Protein AF-A0A2H6GJN6-F1 (afdb_monomer)

Radius of gyration: 29.53 Å; Cα contacts (8 Å, |Δi|>4): 509; chains: 1; bounding box: 64×106×64 Å

Sequence (342 aa):
MRSRMSGYVARMTVVLALAVFFLSPPAVCSAFRNLKDGEIPPDFTLKDLSGVEHSLSAEKGKVVVLCFVKGVQDRSIRALNGLTNIYASLKDKGLSVFAISENDESIEDLQSLKEKLALKFPVLLDKDREIYGKYGLFIFPSTAIIDQEGRFVFEYSSYGSDFEQALMDKSKVLLGVISEEELARSEMKHEIQELTPEAKEAQREMQTARILISRGMGSKALPKLLKALKLDSSLVDARLMAGRLYIEAENFGEAKAQFEKALESDPGSHDARIGLGTVLLAAGDLDAAEAQLQKAAALNPDPALALYRLGQVYEKKGEIRKAMTTYRDAIHRQLKMEGKTK

Secondary structure (DSSP, 8-state):
-----------------------PPP----SBTT--TT--PPP-EEEETTS-EEESGGGTTSEEEEEEE-TT-HHHHHHHHHHHHHHHHHGGGTEEEEEEEETTS-HHHHHHHHHHTT--S-EEEETT-HHHHHHTB-SSSEEEEE-TTS-EEEEEES--TTHHHHHHHHHHHHTTSS-HHHHHHHHHHHHS----HHHHHHHHHHHHHHHHHHTT-HHHHHHHHHHHHHH-TT-HHHHHHHHHHHHHTT-HHHHHHHHHHHHHH-TT-HHHHHHHHHHHHHHT-HHHHHHHHHHHHHH-SS-HHHHHHHHHHHHHTT-HHHHHHHHHHHHHHHHHHTT---

Nearest PDB structures (foldseek):
  3kcm-assembly1_A  TM=8.752E-01  e=5.072E-09  Geobacter metallireducens GS-15
  2hyz-assembly1_A-2  TM=9.005E-01  e=1.436E-07  unclassified
  2l5o-assembly1_A  TM=8.383E-01  e=1.473E-08  Neisseria meningitidis serogroup B
  8fwd-assembly1_7  TM=8.403E-01  e=7.459E-07  synthetic construct
  3vty-assembly4_D  TM=7.464E-01  e=2.760E-06  Candidatus Magnetobacterium bavaricum

Foldseek 3Di:
DDDDDDDDDDDDDDDDPDDPDDPPPPPPPFQQPQADAFAQADKDWFAFLVRDTDILVVLAQAKEKEWEAELVDPLRLVLQLLVQVLCVVCVVLRYAYEYEYEQPDDSVSVVVSCVVSVRPHTYTYPHVCPSVVSRVGDAPGKMWIAANRRGTHDIDGTDDPCSSVVVSLVNCCSSVVDDPVRSVVVVCCVVPVVLPPLQVQLVVLQVVLVVCVVVVNLVVSLVSLVSSCVSPVLPLVSLLSNLVSCVVVVVLVSSLVSLVSSCVNPVLDLSSLLSNLLSCLVVVVLVSSLVSLVSSLVSDPQSLSSLLSNLSSCVSVVVNVSSVVSNVVSVVSVCVVVVNDD

Mean predicted aligned error: 16.98 Å

Structure (mmCIF, N/CA/C/O backbone):
data_AF-A0A2H6GJN6-F1
#
_entry.id   AF-A0A2H6GJN6-F1
#
loop_
_atom_site.group_PDB
_atom_site.id
_atom_site.type_symbol
_atom_site.label_atom_id
_atom_site.label_alt_id
_atom_site.label_comp_id
_atom_site.label_asym_id
_atom_site.label_entity_id
_atom_site.label_seq_id
_atom_site.pdbx_PDB_ins_code
_atom_site.Cartn_x
_atom_site.Cartn_y
_atom_site.Cartn_z
_atom_site.occupancy
_atom_site.B_iso_or_equiv
_atom_site.auth_seq_id
_atom_site.auth_comp_id
_atom_site.auth_asym_id
_atom_site.auth_atom_id
_atom_site.pdbx_PDB_model_num
ATOM 1 N N . MET A 1 1 ? -22.761 -78.067 10.851 1.00 37.56 1 MET A N 1
ATOM 2 C CA . MET A 1 1 ? -21.306 -77.996 10.564 1.00 37.56 1 MET A CA 1
ATOM 3 C C . MET A 1 1 ? -21.074 -76.747 9.731 1.00 37.56 1 MET A C 1
ATOM 5 O O . MET A 1 1 ? -21.779 -76.583 8.754 1.00 37.56 1 MET A O 1
ATOM 9 N N . ARG A 1 2 ? -20.381 -75.740 10.288 1.00 34.97 2 ARG A N 1
ATOM 10 C CA . ARG A 1 2 ? -19.011 -75.320 9.891 1.00 34.97 2 ARG A CA 1
ATOM 11 C C . ARG A 1 2 ? -18.965 -74.886 8.408 1.00 34.97 2 ARG A C 1
ATOM 13 O O . ARG A 1 2 ? -19.288 -75.692 7.561 1.00 34.97 2 ARG A O 1
ATOM 20 N N . SER A 1 3 ? -18.501 -73.702 8.005 1.00 38.31 3 SER A N 1
ATOM 21 C CA . SER A 1 3 ? -17.453 -72.869 8.598 1.00 38.31 3 SER A CA 1
ATOM 22 C C . SER A 1 3 ? -17.245 -71.585 7.762 1.00 38.31 3 SER A C 1
ATOM 24 O O . SER A 1 3 ? -17.160 -71.681 6.547 1.00 38.31 3 SER A O 1
ATOM 26 N N . ARG A 1 4 ? -17.048 -70.460 8.470 1.00 39.97 4 ARG A N 1
ATOM 27 C CA . ARG A 1 4 ? -16.065 -69.362 8.269 1.00 39.97 4 ARG A CA 1
ATOM 28 C C . ARG A 1 4 ? -16.020 -68.560 6.959 1.00 39.97 4 ARG A C 1
ATOM 30 O O . ARG A 1 4 ? -15.562 -69.053 5.942 1.00 39.97 4 ARG A O 1
ATOM 37 N N . MET A 1 5 ? -16.231 -67.247 7.106 1.00 38.94 5 MET A N 1
ATOM 38 C CA . MET A 1 5 ? -15.186 -66.195 7.193 1.00 38.94 5 MET A CA 1
ATOM 39 C C . MET A 1 5 ? -15.888 -64.901 7.674 1.00 38.94 5 MET A C 1
ATOM 41 O O . MET A 1 5 ? -16.741 -64.382 6.972 1.00 38.94 5 MET A O 1
ATOM 45 N N . SER A 1 6 ? -15.819 -64.493 8.953 1.00 35.72 6 SER A N 1
ATOM 46 C CA . SER A 1 6 ? -14.788 -63.610 9.553 1.00 35.72 6 SER A CA 1
ATOM 47 C C . SER A 1 6 ? -14.361 -62.505 8.577 1.00 35.72 6 SER A C 1
ATOM 49 O O . SER A 1 6 ? -13.725 -62.813 7.582 1.00 35.72 6 SER A O 1
ATOM 51 N N . GLY A 1 7 ? -14.688 -61.225 8.739 1.00 32.44 7 GLY A N 1
ATOM 52 C CA . GLY A 1 7 ? -14.674 -60.426 9.961 1.00 32.44 7 GLY A CA 1
ATOM 53 C C . GLY A 1 7 ? -13.631 -59.323 9.766 1.00 32.44 7 GLY A C 1
ATOM 54 O O . GLY A 1 7 ? -12.479 -59.517 10.131 1.00 32.44 7 GLY A O 1
ATOM 55 N N . TYR A 1 8 ? -14.021 -58.197 9.162 1.00 35.81 8 TYR A N 1
ATOM 56 C CA . TYR A 1 8 ? -13.231 -56.962 9.176 1.00 35.81 8 TYR A CA 1
ATOM 57 C C . TYR A 1 8 ? -13.994 -55.923 9.991 1.00 35.81 8 TYR A C 1
ATOM 59 O O . TYR A 1 8 ? -14.884 -55.221 9.519 1.00 35.81 8 TYR A O 1
ATOM 67 N N . VAL A 1 9 ? -13.665 -55.939 11.277 1.00 35.44 9 VAL A N 1
ATOM 68 C CA . VAL A 1 9 ? -14.021 -54.945 12.278 1.00 35.44 9 VAL A CA 1
ATOM 69 C C . VAL A 1 9 ? -13.187 -53.688 12.038 1.00 35.44 9 VAL A C 1
ATOM 71 O O . VAL A 1 9 ? -11.997 -53.766 11.745 1.00 35.44 9 VAL A O 1
ATOM 74 N N . ALA A 1 10 ? -13.867 -52.554 12.184 1.00 34.94 10 ALA A N 1
ATOM 75 C CA . ALA A 1 10 ? -13.388 -51.232 12.566 1.00 34.94 10 ALA A CA 1
ATOM 76 C C . ALA A 1 10 ? -11.882 -51.065 12.844 1.00 34.94 10 ALA A C 1
ATOM 78 O O . ALA A 1 10 ? -11.340 -51.684 13.758 1.00 34.94 10 ALA A O 1
ATOM 79 N N . ARG A 1 11 ? -11.267 -50.097 12.149 1.00 35.56 11 ARG A N 1
ATOM 80 C CA . ARG A 1 11 ? -10.251 -49.165 12.676 1.00 35.56 11 ARG A CA 1
ATOM 81 C C . ARG A 1 11 ? -9.850 -48.180 11.576 1.00 35.56 11 ARG A C 1
ATOM 83 O O . ARG A 1 11 ? -8.971 -48.464 10.775 1.00 35.56 11 ARG A O 1
ATOM 90 N N . MET A 1 12 ? -10.486 -47.012 11.549 1.00 31.48 12 MET A N 1
ATOM 91 C CA . MET A 1 12 ? -9.896 -45.832 10.908 1.00 31.48 12 MET A CA 1
ATOM 92 C C . MET A 1 12 ? -10.232 -44.600 11.745 1.00 31.48 12 MET A C 1
ATOM 94 O O . MET A 1 12 ? -10.964 -43.702 11.351 1.00 31.48 12 MET A O 1
ATOM 98 N N . THR A 1 13 ? -9.718 -44.631 12.969 1.00 35.34 13 THR A N 1
ATOM 99 C CA . THR A 1 13 ? -9.554 -43.459 13.821 1.00 35.34 13 THR A CA 1
ATOM 100 C C . THR A 1 13 ? -8.067 -43.119 13.804 1.00 35.34 13 THR A C 1
ATOM 102 O O . THR A 1 13 ? -7.241 -44.029 13.854 1.00 35.34 13 THR A O 1
ATOM 105 N N . VAL A 1 14 ? -7.765 -41.819 13.832 1.00 32.81 14 VAL A N 1
ATOM 106 C CA . VAL A 1 14 ? -6.437 -41.198 13.996 1.00 32.81 14 VAL A CA 1
ATOM 107 C C . VAL A 1 14 ? -5.625 -41.053 12.696 1.00 32.81 14 VAL A C 1
ATOM 109 O O . VAL A 1 14 ? -5.067 -42.010 12.179 1.00 32.81 14 VAL A O 1
ATOM 112 N N . VAL A 1 15 ? -5.583 -39.832 12.148 1.00 33.41 15 VAL A N 1
ATOM 113 C CA . VAL A 1 15 ? -4.435 -38.892 12.142 1.00 33.41 15 VAL A CA 1
ATOM 114 C C . VAL A 1 15 ? -4.792 -37.763 11.155 1.00 33.41 15 VAL A C 1
ATOM 116 O O . VAL A 1 15 ? -4.591 -37.891 9.954 1.00 33.41 15 VAL A O 1
ATOM 119 N N . LEU A 1 16 ? -5.312 -36.640 11.657 1.00 31.61 16 LEU A N 1
ATOM 120 C CA . LEU A 1 16 ? -5.121 -35.331 11.016 1.00 31.61 16 LEU A CA 1
ATOM 121 C C . LEU A 1 16 ? -5.067 -34.246 12.100 1.00 31.61 16 LEU A C 1
ATOM 123 O O . LEU A 1 16 ? -5.876 -33.330 12.164 1.00 31.61 16 LEU A O 1
ATOM 127 N N . ALA A 1 17 ? -4.118 -34.414 13.016 1.00 37.94 17 ALA A N 1
ATOM 128 C CA . ALA A 1 17 ? -3.666 -33.369 13.918 1.00 37.94 17 ALA A CA 1
ATOM 129 C C . ALA A 1 17 ? -2.201 -33.113 13.565 1.00 37.94 17 ALA A C 1
ATOM 131 O O . ALA A 1 17 ? -1.357 -33.891 13.993 1.00 37.94 17 ALA A O 1
ATOM 132 N N . LEU A 1 18 ? -1.932 -32.119 12.708 1.00 35.59 18 LEU A N 1
ATOM 133 C CA . LEU A 1 18 ? -0.636 -31.436 12.536 1.00 35.59 18 LEU A CA 1
ATOM 134 C C . LEU A 1 18 ? -0.695 -30.469 11.341 1.00 35.59 18 LEU A C 1
ATOM 136 O O . LEU A 1 18 ? -0.280 -30.806 10.239 1.00 35.59 18 LEU A O 1
ATOM 140 N N . ALA A 1 19 ? -1.222 -29.266 11.580 1.00 34.62 19 ALA A N 1
ATOM 141 C CA . ALA A 1 19 ? -0.827 -28.031 10.888 1.00 34.62 19 ALA A CA 1
ATOM 142 C C . ALA A 1 19 ? -1.392 -26.800 11.626 1.00 34.62 19 ALA A C 1
ATOM 144 O O . ALA A 1 19 ? -1.995 -25.919 11.029 1.00 34.62 19 ALA A O 1
ATOM 145 N N . VAL A 1 20 ? -1.223 -26.744 12.950 1.00 40.34 20 VAL A N 1
ATOM 146 C CA . VAL A 1 20 ? -1.331 -25.487 13.708 1.00 40.34 20 VAL A CA 1
ATOM 147 C C . VAL A 1 20 ? -0.022 -25.346 14.467 1.00 40.34 20 VAL A C 1
ATOM 149 O O . VAL A 1 20 ? 0.078 -25.663 15.646 1.00 40.34 20 VAL A O 1
ATOM 152 N N . PHE A 1 21 ? 1.033 -24.990 13.739 1.00 33.75 21 PHE A N 1
ATOM 153 C CA . PHE A 1 21 ? 2.313 -24.614 14.326 1.00 33.75 21 PHE A CA 1
ATOM 154 C C . PHE A 1 21 ? 2.757 -23.304 13.670 1.00 33.75 21 PHE A C 1
ATOM 156 O O . PHE A 1 21 ? 3.245 -23.286 12.547 1.00 33.75 21 PHE A O 1
ATOM 163 N N . PHE A 1 22 ? 2.514 -22.224 14.414 1.00 37.78 22 PHE A N 1
ATOM 164 C CA . PHE A 1 22 ? 3.195 -20.931 14.373 1.00 37.78 22 PHE A CA 1
ATOM 16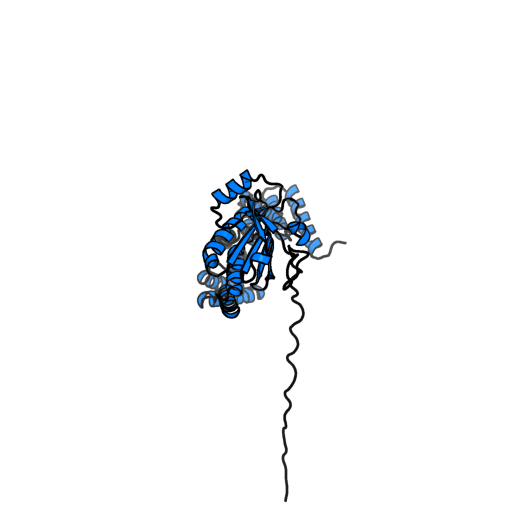5 C C . PHE A 1 22 ? 3.278 -20.204 13.024 1.00 37.78 22 PHE A C 1
ATOM 167 O O . PHE A 1 22 ? 4.344 -20.047 12.439 1.00 37.78 22 PHE A O 1
ATOM 174 N N . LEU A 1 23 ? 2.171 -19.568 12.650 1.00 31.84 23 LEU A N 1
ATOM 175 C CA . LEU A 1 23 ? 2.241 -18.145 12.321 1.00 31.84 23 LEU A CA 1
ATOM 176 C C . LEU A 1 23 ? 1.800 -17.391 13.574 1.00 31.84 23 LEU A C 1
ATOM 178 O O . LEU A 1 23 ? 0.667 -16.935 13.668 1.00 31.84 23 LEU A O 1
ATOM 182 N N . SER A 1 24 ? 2.674 -17.301 14.583 1.00 29.70 24 SER A N 1
ATOM 183 C CA . SER A 1 24 ? 2.551 -16.148 15.472 1.00 29.70 24 SER A CA 1
ATOM 184 C C . SER A 1 24 ? 2.769 -14.946 14.562 1.00 29.70 24 SER A C 1
ATOM 186 O O . SER A 1 24 ? 3.849 -14.875 13.961 1.00 29.70 24 SER A O 1
ATOM 188 N N . PRO A 1 25 ? 1.783 -14.047 14.386 1.00 34.44 25 PRO A N 1
ATOM 189 C CA . PRO A 1 25 ? 2.071 -12.791 13.720 1.00 34.44 25 PRO A CA 1
ATOM 190 C C . PRO A 1 25 ? 3.298 -12.189 14.420 1.00 34.44 25 PRO A C 1
ATOM 192 O O . PRO A 1 25 ? 3.437 -12.364 15.640 1.00 34.44 25 PRO A O 1
ATOM 195 N N . PRO A 1 26 ? 4.233 -11.558 13.682 1.00 32.38 26 PRO A N 1
ATOM 196 C CA . PRO A 1 26 ? 5.310 -10.816 14.326 1.00 32.38 26 PRO A CA 1
ATOM 197 C C . PRO A 1 26 ? 4.653 -9.957 15.398 1.00 32.38 26 PRO A C 1
ATOM 199 O O . PRO A 1 26 ? 3.643 -9.329 15.092 1.00 32.38 26 PRO A O 1
ATOM 202 N N . ALA A 1 27 ? 5.144 -10.032 16.641 1.00 33.97 27 ALA A N 1
ATOM 203 C CA . ALA A 1 27 ? 4.543 -9.333 17.768 1.00 33.97 27 ALA A CA 1
ATOM 204 C C . ALA A 1 27 ? 4.323 -7.878 17.353 1.00 33.97 27 ALA A C 1
ATOM 206 O O . ALA A 1 27 ? 5.276 -7.100 17.259 1.00 33.97 27 ALA A O 1
ATOM 207 N N . VAL A 1 28 ? 3.078 -7.548 17.006 1.00 44.00 28 VAL A N 1
ATOM 208 C CA . VAL A 1 28 ? 2.705 -6.188 16.666 1.00 44.00 28 VAL A CA 1
ATOM 209 C C . VAL A 1 28 ? 2.968 -5.443 17.956 1.00 44.00 28 VAL A C 1
ATOM 211 O O . VAL A 1 28 ? 2.498 -5.846 19.020 1.00 44.00 28 VAL A O 1
ATOM 214 N N . CYS A 1 29 ? 3.849 -4.450 17.898 1.00 49.78 29 CYS A N 1
ATOM 215 C CA . CYS A 1 29 ? 4.143 -3.648 19.068 1.00 49.78 29 CYS A CA 1
ATOM 216 C C . CYS A 1 29 ? 2.839 -2.924 19.423 1.00 49.78 29 CYS A C 1
ATOM 218 O O . CYS A 1 29 ? 2.483 -1.955 18.752 1.00 49.78 29 CYS A O 1
ATOM 220 N N . SER A 1 30 ? 2.100 -3.463 20.397 1.00 73.94 30 SER A N 1
ATOM 221 C CA . SER A 1 30 ? 0.834 -2.897 20.858 1.00 73.94 30 SER A CA 1
ATOM 222 C C . SER A 1 30 ? 1.077 -1.462 21.285 1.00 73.94 30 SER A C 1
ATOM 224 O O . SER A 1 30 ? 2.061 -1.192 21.977 1.00 73.94 30 SER A O 1
ATOM 226 N N . ALA A 1 31 ? 0.217 -0.539 20.854 1.00 80.31 31 ALA A N 1
ATOM 227 C CA . ALA A 1 31 ? 0.321 0.855 21.273 1.00 80.31 31 ALA A CA 1
ATOM 228 C C . ALA A 1 31 ? 0.000 1.029 22.764 1.00 80.31 31 ALA A C 1
ATOM 230 O O . ALA A 1 31 ? 0.465 1.997 23.366 1.00 80.31 31 ALA A O 1
ATOM 231 N N . PHE A 1 32 ? -0.744 0.088 23.350 1.00 88.81 32 PHE A N 1
ATOM 232 C CA . PHE A 1 32 ? -1.225 0.099 24.725 1.00 88.81 32 PHE A CA 1
ATOM 233 C C . PHE A 1 32 ? -0.448 -0.908 25.585 1.00 88.81 32 PHE A C 1
ATOM 235 O O . PHE A 1 32 ? -0.919 -2.000 25.885 1.00 88.81 32 PHE A O 1
ATOM 242 N N . ARG A 1 33 ? 0.765 -0.550 26.029 1.00 87.88 33 ARG A N 1
ATOM 243 C CA . ARG A 1 33 ? 1.658 -1.503 26.733 1.00 87.88 33 ARG A CA 1
ATOM 244 C C . ARG A 1 33 ? 1.100 -2.061 28.040 1.00 87.88 33 ARG A C 1
ATOM 246 O O . ARG A 1 33 ? 1.556 -3.115 28.484 1.00 87.88 33 ARG A O 1
ATOM 253 N N . ASN A 1 34 ? 0.178 -1.336 28.665 1.00 89.88 34 ASN A N 1
ATOM 254 C CA . ASN A 1 34 ? -0.363 -1.678 29.975 1.00 89.88 34 ASN A CA 1
ATOM 255 C C . ASN A 1 34 ? -1.788 -2.239 29.906 1.00 89.88 34 ASN A C 1
ATOM 257 O O . ASN A 1 34 ? -2.366 -2.488 30.958 1.00 89.88 34 ASN A O 1
ATOM 261 N N . LEU A 1 35 ? -2.355 -2.421 28.708 1.00 88.62 35 LEU A N 1
ATOM 262 C CA . LEU A 1 35 ? -3.673 -3.023 28.524 1.00 88.62 35 LEU A CA 1
ATOM 263 C C . LEU A 1 35 ? -3.540 -4.340 27.769 1.00 88.62 35 LEU A C 1
ATOM 265 O O . LEU A 1 35 ? -2.778 -4.450 26.809 1.00 88.62 35 LEU A O 1
ATOM 269 N N . LYS A 1 36 ? -4.295 -5.347 28.201 1.00 88.12 36 LYS A N 1
ATOM 270 C CA . LYS A 1 36 ? -4.407 -6.627 27.500 1.00 88.12 36 LYS A CA 1
ATOM 271 C C . LYS A 1 36 ? -5.814 -6.815 26.964 1.00 88.12 36 LYS A C 1
ATOM 273 O O . LYS A 1 36 ? -6.780 -6.328 27.543 1.00 88.12 36 LYS A O 1
ATOM 278 N N . ASP A 1 37 ? -5.912 -7.565 25.874 1.00 88.00 37 ASP A N 1
ATOM 279 C CA . ASP A 1 37 ? -7.195 -7.961 25.300 1.00 88.00 37 ASP A CA 1
ATOM 280 C C . ASP A 1 37 ? -8.082 -8.658 26.350 1.00 88.00 37 ASP A C 1
ATOM 282 O O . ASP A 1 37 ? -7.630 -9.540 27.085 1.00 88.00 37 ASP A O 1
ATOM 286 N N . GLY A 1 38 ? -9.332 -8.209 26.455 1.00 89.50 38 GLY A N 1
ATOM 287 C CA . GLY A 1 38 ? -10.326 -8.652 27.431 1.00 89.50 38 GLY A CA 1
ATOM 288 C C . GLY A 1 38 ? -10.207 -8.042 28.836 1.00 89.50 38 GLY A C 1
ATOM 289 O O . GLY A 1 38 ? -11.055 -8.329 29.685 1.00 89.50 38 GLY A O 1
ATOM 290 N N . GLU A 1 39 ? -9.199 -7.212 29.117 1.00 92.19 39 GLU A N 1
ATOM 291 C CA . GLU A 1 39 ? -9.021 -6.569 30.426 1.00 92.19 39 GLU A CA 1
ATOM 292 C C . GLU A 1 39 ? -9.930 -5.340 30.587 1.00 92.19 39 GLU A C 1
ATOM 294 O O . GLU A 1 39 ? -10.203 -4.621 29.628 1.00 92.19 39 GLU A O 1
ATOM 299 N N . ILE A 1 40 ? -10.392 -5.072 31.811 1.00 93.75 40 ILE A N 1
ATOM 300 C CA . ILE A 1 40 ? -11.086 -3.818 32.133 1.00 93.75 40 ILE A CA 1
ATOM 301 C C . ILE A 1 40 ? -10.011 -2.741 32.332 1.00 93.75 40 ILE A C 1
ATOM 303 O O . ILE A 1 40 ? -9.239 -2.842 33.290 1.00 93.75 40 ILE A O 1
ATOM 307 N N . PRO A 1 41 ? -9.926 -1.723 31.459 1.00 94.75 41 PRO A N 1
ATOM 308 C CA . PRO A 1 41 ? -8.900 -0.701 31.577 1.00 94.75 41 PRO A CA 1
ATOM 309 C C . PRO A 1 41 ? -9.123 0.155 32.838 1.00 94.75 41 PRO A C 1
ATOM 311 O O . PRO A 1 41 ? -10.261 0.300 33.298 1.00 94.75 41 PRO A O 1
ATOM 314 N N . PRO A 1 42 ? -8.061 0.765 33.399 1.00 94.88 42 PRO A N 1
ATOM 315 C CA . PRO A 1 42 ? -8.202 1.724 34.489 1.00 94.88 42 PRO A CA 1
ATOM 316 C C . PRO A 1 42 ? -9.194 2.839 34.134 1.00 94.88 42 PRO A C 1
ATOM 318 O O . PRO A 1 42 ? -9.123 3.415 33.046 1.00 94.88 42 PRO A O 1
ATOM 321 N N . ASP A 1 43 ? -10.099 3.150 35.061 1.00 95.25 43 ASP A N 1
ATOM 322 C CA . ASP A 1 43 ? -11.083 4.218 34.875 1.00 95.25 43 ASP A CA 1
ATOM 323 C C . ASP A 1 43 ? -10.411 5.600 34.825 1.00 95.25 43 ASP A C 1
ATOM 325 O O . ASP A 1 43 ? -9.292 5.800 35.322 1.00 95.25 43 ASP A O 1
ATOM 329 N N . PHE A 1 44 ? -11.118 6.562 34.240 1.00 94.81 44 PHE A N 1
ATOM 330 C CA . PHE A 1 44 ? -10.702 7.956 34.177 1.00 94.81 44 PHE A CA 1
ATOM 331 C C . PHE A 1 44 ? -11.866 8.896 34.448 1.00 94.81 44 PHE A C 1
ATOM 333 O O . PHE A 1 44 ? -13.030 8.544 34.290 1.00 94.81 44 PHE A O 1
ATOM 340 N N . THR A 1 45 ? -11.549 10.128 34.828 1.00 95.56 45 THR A N 1
ATOM 341 C CA . THR A 1 45 ? -12.501 11.239 34.826 1.00 95.56 45 THR A CA 1
ATOM 342 C C . THR A 1 45 ? -11.782 12.446 34.253 1.00 95.56 45 THR A C 1
ATOM 344 O O . THR A 1 45 ? -10.900 13.008 34.895 1.00 95.56 45 THR A O 1
ATOM 347 N N . LEU A 1 46 ? -12.110 12.796 33.012 1.00 94.88 46 LEU A N 1
ATOM 348 C CA . LEU A 1 46 ? -11.462 13.876 32.274 1.00 94.88 46 LEU A CA 1
ATOM 349 C C . LEU A 1 46 ? -12.492 14.928 31.880 1.00 94.88 46 LEU A C 1
ATOM 351 O O . LEU A 1 46 ? -13.669 14.628 31.682 1.00 94.88 46 LEU A O 1
ATOM 355 N N . LYS A 1 47 ? -12.036 16.173 31.749 1.00 94.88 47 LYS A N 1
ATOM 356 C CA . LYS A 1 47 ? -12.878 17.286 31.306 1.00 94.88 47 LYS A CA 1
ATOM 357 C C . LYS A 1 47 ? -12.767 17.469 29.806 1.00 94.88 47 LYS A C 1
ATOM 359 O O . LYS A 1 47 ? -11.674 17.368 29.248 1.00 94.88 47 LYS A O 1
ATOM 364 N N . ASP A 1 48 ? -13.889 17.773 29.169 1.00 93.62 48 ASP A N 1
ATOM 365 C CA . ASP A 1 48 ? -13.887 18.230 27.787 1.00 93.62 48 ASP A CA 1
ATOM 366 C C . ASP A 1 48 ? -13.512 19.717 27.662 1.00 93.62 48 ASP A C 1
ATOM 368 O O . ASP A 1 48 ? -13.325 20.427 28.654 1.00 93.62 48 ASP A O 1
ATOM 372 N N . LEU A 1 49 ? -13.423 20.206 26.422 1.00 90.19 49 LEU A N 1
ATOM 373 C CA . LEU A 1 49 ? -13.101 21.608 26.113 1.00 90.19 49 LEU A CA 1
ATOM 374 C C . LEU A 1 49 ? -14.113 22.635 26.665 1.00 90.19 49 LEU A C 1
ATOM 376 O O . LEU A 1 49 ? -13.827 23.830 26.638 1.00 90.19 49 LEU A O 1
ATOM 380 N N . SER A 1 50 ? -15.287 22.197 27.133 1.00 89.69 50 SER A N 1
ATOM 381 C CA . SER A 1 50 ? -16.301 23.034 27.791 1.00 89.69 50 SER A CA 1
ATOM 382 C C . SER A 1 50 ? -16.309 22.896 29.319 1.00 89.69 50 SER A C 1
ATOM 384 O O . SER A 1 50 ? -17.066 23.588 29.997 1.00 89.69 50 SER A O 1
ATOM 386 N N . GLY A 1 51 ? -15.449 22.035 29.871 1.00 90.44 51 GLY A N 1
ATOM 387 C CA . GLY A 1 51 ? -15.330 21.784 31.305 1.00 90.44 51 GLY A CA 1
ATOM 388 C C . GLY A 1 51 ? -16.283 20.718 31.850 1.00 90.44 51 GLY A C 1
ATOM 389 O O . GLY A 1 51 ? -16.301 20.517 33.064 1.00 90.44 51 GLY A O 1
ATOM 390 N N . VAL A 1 52 ? -17.046 20.031 30.993 1.00 94.75 52 VAL A N 1
ATOM 391 C CA . VAL A 1 52 ? -17.921 18.923 31.404 1.00 94.75 52 VAL A CA 1
ATOM 392 C C . VAL A 1 52 ? -17.065 17.695 31.694 1.00 94.75 52 VAL A C 1
ATOM 394 O O . VAL A 1 52 ? -16.165 17.368 30.921 1.00 94.75 52 VAL A O 1
ATOM 397 N N . GLU A 1 53 ? -17.328 17.032 32.819 1.00 95.75 53 GLU A N 1
ATOM 398 C CA . GLU A 1 53 ? -16.628 15.813 33.227 1.00 95.75 53 GLU A CA 1
ATOM 399 C C . GLU A 1 53 ? -17.225 14.580 32.546 1.00 95.75 53 GLU A C 1
ATOM 401 O O . GLU A 1 53 ? -18.441 14.397 32.513 1.00 95.75 53 GLU A O 1
ATOM 406 N N . HIS A 1 54 ? -16.345 13.722 32.036 1.00 96.56 54 HIS A N 1
ATOM 407 C CA . HIS A 1 54 ? -16.674 12.447 31.409 1.00 96.56 54 HIS A CA 1
ATOM 408 C C . HIS A 1 54 ? -15.853 11.348 32.079 1.00 96.56 54 HIS A C 1
ATOM 410 O O . HIS A 1 54 ? -14.642 11.512 32.264 1.00 96.56 54 HIS A O 1
ATOM 416 N N . SER A 1 55 ? -16.491 10.230 32.425 1.00 95.62 55 SER A N 1
ATOM 417 C CA . SER A 1 55 ? -15.811 9.047 32.956 1.00 95.62 55 SER A CA 1
ATOM 418 C C . SER A 1 55 ? -16.066 7.821 32.098 1.00 95.62 55 SER A C 1
ATOM 420 O O . SER A 1 55 ? -17.128 7.683 31.489 1.00 95.62 55 SER A O 1
ATOM 422 N N . LEU A 1 56 ? -15.097 6.908 32.059 1.00 94.19 56 LEU A N 1
ATOM 423 C CA . LEU A 1 56 ? -15.256 5.675 31.295 1.00 94.19 56 LEU A CA 1
ATOM 424 C C . LEU A 1 56 ? -16.300 4.759 31.942 1.00 94.19 56 LEU A C 1
ATOM 426 O O . LEU A 1 56 ? -17.131 4.172 31.251 1.00 94.19 56 LEU A O 1
ATOM 430 N N . SER A 1 57 ? -16.312 4.680 33.272 1.00 92.44 57 SER A N 1
ATOM 431 C CA . SER A 1 57 ? -17.304 3.905 34.026 1.00 92.44 57 SER A CA 1
ATOM 432 C C . SER A 1 57 ? -18.757 4.340 33.794 1.00 92.44 57 SER A C 1
ATOM 434 O O . SER A 1 57 ? -19.657 3.500 33.886 1.00 92.44 57 SER A O 1
ATOM 436 N N . ALA A 1 58 ? -19.007 5.612 33.455 1.00 93.75 58 ALA A N 1
ATOM 437 C CA . ALA A 1 58 ? -20.346 6.111 33.130 1.00 93.75 58 ALA A CA 1
ATOM 438 C C . ALA A 1 58 ? -20.873 5.602 31.776 1.00 93.75 58 ALA A C 1
ATOM 440 O O . ALA A 1 58 ? -22.078 5.636 31.530 1.00 93.75 58 ALA A O 1
ATOM 441 N N . GLU A 1 59 ? -19.996 5.088 30.915 1.00 94.00 59 GLU A N 1
ATOM 442 C CA . GLU A 1 59 ? -20.333 4.611 29.571 1.00 94.00 59 GLU A CA 1
ATOM 443 C C . GLU A 1 59 ? -20.595 3.097 29.520 1.00 94.00 59 GLU A C 1
ATOM 445 O O . GLU A 1 59 ? -20.711 2.505 28.447 1.00 94.00 59 GLU A O 1
ATOM 450 N N . LYS A 1 60 ? -20.733 2.450 30.683 1.00 90.88 60 LYS A N 1
ATOM 451 C CA . LYS A 1 60 ? -21.042 1.021 30.778 1.00 90.88 60 LYS A CA 1
ATOM 452 C C . LYS A 1 60 ? -22.338 0.675 30.030 1.00 90.88 60 LYS A C 1
ATOM 454 O O . LYS A 1 60 ? -23.357 1.344 30.188 1.00 90.88 60 LYS A O 1
ATOM 459 N N . GLY A 1 61 ? -22.311 -0.407 29.251 1.00 91.94 61 GLY A N 1
ATOM 460 C CA . GLY A 1 61 ? -23.418 -0.827 28.386 1.00 91.94 61 GLY A CA 1
ATOM 461 C C . GLY A 1 61 ? -23.380 -0.229 26.976 1.00 91.94 61 GLY A C 1
ATOM 462 O O . GLY A 1 61 ? -24.215 -0.586 26.147 1.00 91.94 61 GLY A O 1
ATOM 463 N N . LYS A 1 62 ? -22.416 0.647 26.679 1.00 96.44 62 LYS A N 1
ATOM 464 C CA . LYS A 1 62 ? -22.140 1.158 25.333 1.00 96.44 62 LYS A CA 1
ATOM 465 C C . LYS A 1 62 ? -20.816 0.613 24.815 1.00 96.44 62 LYS A C 1
ATOM 467 O O . LYS A 1 62 ? -19.956 0.224 25.594 1.00 96.44 62 LYS A O 1
ATOM 472 N N . VAL A 1 63 ? -20.642 0.636 23.497 1.00 97.25 63 VAL A N 1
ATOM 473 C CA . VAL A 1 63 ? -19.317 0.442 22.894 1.00 97.25 63 VAL A CA 1
ATOM 474 C C . VAL A 1 63 ? -18.611 1.789 22.894 1.00 97.25 63 VAL A C 1
ATOM 476 O O . VAL A 1 63 ? -19.170 2.775 22.410 1.00 97.25 63 VAL A O 1
ATOM 479 N N . VAL A 1 64 ? -17.401 1.849 23.445 1.00 98.00 64 VAL A N 1
ATOM 480 C CA . VAL A 1 64 ? -16.655 3.104 23.609 1.00 98.00 64 VAL A CA 1
ATOM 481 C C . VAL A 1 64 ? -15.398 3.081 22.754 1.00 98.00 64 VAL A C 1
ATOM 483 O O . VAL A 1 64 ? -14.563 2.194 22.896 1.00 98.00 64 VAL A O 1
ATOM 486 N N . VAL A 1 65 ? -15.239 4.078 21.887 1.00 97.81 65 VAL A N 1
ATOM 487 C CA . VAL A 1 65 ? -14.020 4.294 21.100 1.00 97.81 65 VAL A CA 1
ATOM 488 C C . VAL A 1 65 ? -13.220 5.424 21.731 1.00 97.81 65 VAL A C 1
ATOM 490 O O . VAL A 1 65 ? -13.692 6.560 21.800 1.00 97.81 65 VAL A O 1
ATOM 493 N N . LEU A 1 66 ? -12.000 5.126 22.170 1.00 97.44 66 LEU A N 1
ATOM 494 C CA . LEU A 1 66 ? -11.064 6.105 22.720 1.00 97.44 66 LEU A CA 1
ATOM 495 C C . LEU A 1 66 ? -9.957 6.360 21.704 1.00 97.44 66 LEU A C 1
ATOM 497 O O . LEU A 1 66 ? -9.202 5.446 21.388 1.00 97.44 66 LEU A O 1
ATOM 501 N N . CYS A 1 67 ? -9.840 7.584 21.200 1.00 96.12 67 CYS A N 1
ATOM 502 C CA . CYS A 1 67 ? -8.794 7.965 20.256 1.00 96.12 67 CYS A CA 1
ATOM 503 C C . CYS A 1 67 ? -7.822 8.947 20.904 1.00 96.12 67 CYS A C 1
ATOM 505 O O . CYS A 1 67 ? -8.155 10.107 21.138 1.00 96.12 67 CYS A O 1
ATOM 507 N N . PHE A 1 68 ? -6.613 8.473 21.180 1.00 95.06 68 PHE A N 1
ATOM 508 C CA . PHE A 1 68 ? -5.531 9.257 21.758 1.00 95.06 68 PHE A CA 1
ATOM 509 C C . PHE A 1 68 ? -4.773 9.961 20.645 1.00 95.06 68 PHE A C 1
ATOM 511 O O . PHE A 1 68 ? -4.217 9.314 19.752 1.00 95.06 68 PHE A O 1
ATOM 518 N N . VAL A 1 69 ? -4.757 11.287 20.695 1.00 92.25 69 VAL A N 1
ATOM 519 C CA . VAL A 1 69 ? -4.282 12.137 19.606 1.00 92.25 69 VAL A CA 1
ATOM 520 C C . VAL A 1 69 ? -3.233 13.139 20.073 1.00 92.25 69 VAL A C 1
ATOM 522 O O . VAL A 1 69 ? -3.011 13.343 21.264 1.00 92.25 69 VAL A O 1
ATOM 525 N N . LYS A 1 70 ? -2.587 13.746 19.080 1.00 86.81 70 LYS A N 1
ATOM 526 C CA . LYS A 1 70 ? -1.861 15.013 19.180 1.00 86.81 70 LYS A CA 1
ATOM 527 C C . LYS A 1 70 ? -2.415 15.923 18.082 1.00 86.81 70 LYS A C 1
ATOM 529 O O . LYS A 1 70 ? -2.217 15.619 16.905 1.00 86.81 70 LYS A O 1
ATOM 534 N N . GLY A 1 71 ? -3.179 16.947 18.431 1.00 69.81 71 GLY A N 1
ATOM 535 C CA . GLY A 1 71 ? -3.836 17.906 17.535 1.00 69.81 71 GLY A CA 1
ATOM 536 C C . GLY A 1 71 ? -2.977 18.556 16.437 1.00 69.81 71 GLY A C 1
ATOM 537 O O . GLY A 1 71 ? -3.505 18.762 15.347 1.00 69.81 71 GLY A O 1
ATOM 538 N N . VAL A 1 72 ? -1.672 18.802 16.621 1.00 69.88 72 VAL A N 1
ATOM 539 C CA . VAL A 1 72 ? -0.798 19.358 15.549 1.00 69.88 72 VAL A CA 1
ATOM 540 C C . VAL A 1 72 ? -0.352 18.288 14.532 1.00 69.88 72 VAL A C 1
ATOM 542 O O . VAL A 1 72 ? 0.221 18.589 13.486 1.00 69.88 72 VAL A O 1
ATOM 545 N N . GLN A 1 73 ? -0.611 17.006 14.798 1.00 80.50 73 GLN A N 1
ATOM 546 C CA . GLN A 1 73 ? -0.151 15.909 13.950 1.00 80.50 73 GLN A CA 1
ATOM 547 C C . GLN A 1 73 ? -1.178 15.562 12.859 1.00 80.50 73 GLN A C 1
ATOM 549 O O . GLN A 1 73 ? -2.279 15.103 13.156 1.00 80.50 73 GLN A O 1
ATOM 554 N N . ASP A 1 74 ? -0.780 15.627 11.583 1.00 83.75 74 ASP A N 1
ATOM 555 C CA . ASP A 1 74 ? -1.649 15.291 10.436 1.00 83.75 74 ASP A CA 1
ATOM 556 C C . ASP A 1 74 ? -2.357 13.933 10.560 1.00 83.75 74 ASP A C 1
ATOM 558 O O . ASP A 1 74 ? -3.518 13.784 10.180 1.00 83.75 74 ASP A O 1
ATOM 562 N N . ARG A 1 75 ? -1.665 12.918 11.095 1.00 83.88 75 ARG A N 1
ATOM 563 C CA . ARG A 1 75 ? -2.244 11.578 11.295 1.00 83.88 75 ARG A CA 1
ATOM 564 C C . ARG A 1 75 ? -3.386 11.593 12.309 1.00 83.88 75 ARG A C 1
ATOM 566 O O . ARG A 1 75 ? -4.393 10.936 12.074 1.00 83.88 75 ARG A O 1
ATOM 573 N N . SER A 1 76 ? -3.252 12.368 13.383 1.00 88.19 76 SER A N 1
ATOM 574 C CA . SER A 1 76 ? -4.312 12.568 14.373 1.00 88.19 76 SER A CA 1
ATOM 575 C C . SER A 1 76 ? -5.515 13.275 13.760 1.00 88.19 76 SER A C 1
ATOM 577 O O . SER A 1 76 ? -6.640 12.831 13.947 1.00 88.19 76 SER A O 1
ATOM 579 N N . ILE A 1 77 ? -5.287 14.315 12.951 1.00 88.75 77 ILE A N 1
ATOM 580 C CA . ILE A 1 77 ? -6.361 15.033 12.245 1.00 88.75 77 ILE A CA 1
ATOM 581 C C . ILE A 1 77 ? -7.141 14.074 11.331 1.00 88.75 77 ILE A C 1
ATOM 583 O O . ILE A 1 77 ? -8.372 14.082 11.326 1.00 88.75 77 ILE A O 1
ATOM 587 N N . ARG A 1 78 ? -6.444 13.204 10.586 1.00 88.06 78 ARG A N 1
ATOM 588 C CA . ARG A 1 78 ? -7.088 12.188 9.735 1.00 88.06 78 ARG A CA 1
ATOM 589 C C . ARG A 1 78 ? -7.862 11.146 10.543 1.00 88.06 78 ARG A C 1
ATOM 591 O O . ARG A 1 78 ? -8.967 10.789 10.138 1.00 88.06 78 ARG A O 1
ATOM 598 N N . ALA A 1 79 ? -7.318 10.692 11.674 1.00 89.31 79 ALA A N 1
ATOM 599 C CA . ALA A 1 79 ? -8.006 9.769 12.575 1.00 89.31 79 ALA A CA 1
ATOM 600 C C . ALA A 1 79 ? -9.310 10.381 13.110 1.00 89.31 79 ALA A C 1
ATOM 602 O O . ALA A 1 79 ? -10.368 9.769 12.987 1.00 89.31 79 ALA A O 1
ATOM 603 N N . LEU A 1 80 ? -9.258 11.623 13.603 1.00 91.94 80 LEU A N 1
ATOM 604 C CA . LEU A 1 80 ? -10.435 12.357 14.075 1.00 91.94 80 LEU A CA 1
ATOM 605 C C . LEU A 1 80 ? -11.488 12.526 12.977 1.00 91.94 80 LEU A C 1
ATOM 607 O O . LEU A 1 80 ? -12.673 12.327 13.231 1.00 91.94 80 LEU A O 1
ATOM 611 N N . ASN A 1 81 ? -11.065 12.837 11.749 1.00 90.69 81 ASN A N 1
ATOM 612 C CA . ASN A 1 81 ? -11.980 12.950 10.619 1.00 90.69 81 ASN A CA 1
ATOM 613 C C . ASN A 1 81 ? -12.671 11.613 10.284 1.00 90.69 81 ASN A C 1
ATOM 615 O O . ASN A 1 81 ? -13.880 11.595 10.072 1.00 90.69 81 ASN A O 1
ATOM 619 N N . GLY A 1 82 ? -11.934 10.494 10.283 1.00 88.38 82 GLY A N 1
ATOM 620 C CA . GLY A 1 82 ? -12.517 9.160 10.069 1.00 88.38 82 GLY A CA 1
ATOM 621 C C . GLY A 1 82 ? -13.524 8.773 11.160 1.00 88.38 82 GLY A C 1
ATOM 622 O O . GLY A 1 82 ? -14.579 8.203 10.878 1.00 88.38 82 GLY A O 1
ATOM 623 N N . LEU A 1 83 ? -13.260 9.165 12.411 1.00 93.75 83 LEU A N 1
ATOM 624 C CA . LEU A 1 83 ? -14.180 8.936 13.528 1.00 93.75 83 LEU A CA 1
ATOM 625 C C . LEU A 1 83 ? -15.500 9.701 13.394 1.00 93.75 83 LEU A C 1
ATOM 627 O O . LEU A 1 83 ? -16.515 9.227 13.902 1.00 93.75 83 LEU A O 1
ATOM 631 N N . THR A 1 84 ? -15.536 10.837 12.690 1.00 92.75 84 THR A N 1
ATOM 632 C CA . THR A 1 84 ? -16.783 11.584 12.448 1.00 92.75 84 THR A CA 1
ATOM 633 C C . THR A 1 84 ? -17.816 10.735 11.706 1.00 92.75 84 THR A C 1
ATOM 635 O O . THR A 1 84 ? -18.989 10.729 12.091 1.00 92.75 84 THR A O 1
ATOM 638 N N . ASN A 1 85 ? -17.393 9.966 10.698 1.00 89.31 85 ASN A N 1
ATOM 639 C CA . ASN A 1 85 ? -18.275 9.083 9.927 1.00 89.31 85 ASN A CA 1
ATOM 640 C C . ASN A 1 85 ? -18.754 7.883 10.754 1.00 89.31 85 ASN A C 1
ATOM 642 O O . ASN A 1 85 ? -19.940 7.532 10.722 1.00 89.31 85 ASN A O 1
ATOM 646 N N . ILE A 1 86 ? -17.847 7.284 11.532 1.00 92.81 86 ILE A N 1
ATOM 647 C CA . ILE A 1 86 ? -18.152 6.166 12.435 1.00 92.81 86 ILE A CA 1
ATOM 648 C C . ILE A 1 86 ? -19.178 6.605 13.483 1.00 92.81 86 ILE A C 1
ATOM 650 O O . ILE A 1 86 ? -20.234 5.984 13.625 1.00 92.81 86 ILE A O 1
ATOM 654 N N . TYR A 1 87 ? -18.915 7.729 14.154 1.00 95.69 87 TYR A N 1
ATOM 655 C CA . TYR A 1 87 ? -19.814 8.293 15.151 1.00 95.69 87 TYR A CA 1
ATOM 656 C C . TYR A 1 87 ? -21.184 8.625 14.555 1.00 95.69 87 TYR A C 1
ATOM 658 O O . TYR A 1 87 ? -22.207 8.223 15.106 1.00 95.69 87 TYR A O 1
ATOM 666 N N . ALA A 1 88 ? -21.228 9.299 13.402 1.00 92.44 88 ALA A N 1
ATOM 667 C CA . ALA A 1 88 ? -22.485 9.647 12.743 1.00 92.44 88 ALA A CA 1
ATOM 668 C C . ALA A 1 88 ? -23.345 8.417 12.403 1.00 92.44 88 ALA A C 1
ATOM 670 O O . ALA A 1 88 ? -24.569 8.503 12.476 1.00 92.44 88 ALA A O 1
ATOM 671 N N . SER A 1 89 ? -22.713 7.289 12.069 1.00 92.75 89 SER A N 1
ATOM 672 C CA . SER A 1 89 ? -23.397 6.059 11.654 1.00 92.75 89 SER A CA 1
ATOM 673 C C . SER A 1 89 ? -23.892 5.204 12.824 1.00 92.75 89 SER A C 1
ATOM 675 O O . SER A 1 89 ? -24.878 4.478 12.679 1.00 92.75 89 SER A O 1
ATOM 677 N N . LEU A 1 90 ? -23.200 5.244 13.969 1.00 94.75 90 LEU A N 1
ATOM 678 C CA . LEU A 1 90 ? -23.394 4.276 15.057 1.00 94.75 90 LEU A CA 1
ATOM 679 C C . LEU A 1 90 ? -23.802 4.893 16.403 1.00 94.75 90 LEU A C 1
ATOM 681 O O . LEU A 1 90 ? -24.196 4.145 17.297 1.00 94.75 90 LEU A O 1
ATOM 685 N N . LYS A 1 91 ? -23.779 6.224 16.566 1.00 94.69 91 LYS A N 1
ATOM 686 C CA . LYS A 1 91 ? -24.153 6.892 17.831 1.00 94.69 91 LYS A CA 1
ATOM 687 C C . LYS A 1 91 ? -25.525 6.457 18.367 1.00 94.69 91 LYS A C 1
ATOM 689 O O . LYS A 1 91 ? -25.663 6.164 19.550 1.00 94.69 91 LYS A O 1
ATOM 694 N N . ASP A 1 92 ? -26.518 6.319 17.486 1.00 93.88 92 ASP A N 1
ATOM 695 C CA . ASP A 1 92 ? -27.903 6.002 17.861 1.00 93.88 92 ASP A CA 1
ATOM 696 C C . ASP A 1 92 ? -28.085 4.505 18.179 1.00 93.88 92 ASP A C 1
ATOM 698 O O . ASP A 1 92 ? -29.146 4.079 18.626 1.00 93.88 92 ASP A O 1
ATOM 702 N N . LYS A 1 93 ? -27.040 3.699 17.955 1.00 93.75 93 LYS A N 1
ATOM 703 C CA . LYS A 1 93 ? -26.990 2.263 18.246 1.00 93.75 93 LYS A CA 1
ATOM 704 C C . LYS A 1 93 ? -26.234 1.949 19.540 1.00 93.75 93 LYS A C 1
ATOM 706 O O . LYS A 1 93 ? -26.114 0.780 19.876 1.00 93.75 93 LYS A O 1
ATOM 711 N N . GLY A 1 94 ? -25.751 2.965 20.263 1.00 94.56 94 GLY A N 1
ATOM 712 C CA . GLY A 1 94 ? -25.016 2.794 21.521 1.00 94.56 94 GLY A CA 1
ATOM 713 C C . GLY A 1 94 ? -23.496 2.911 21.395 1.00 94.56 94 GLY A C 1
ATOM 714 O O . GLY A 1 94 ? -22.788 2.348 22.225 1.00 94.56 94 GLY A O 1
ATOM 715 N N . LEU A 1 95 ? -22.988 3.615 20.374 1.00 97.38 95 LEU A N 1
ATOM 716 C CA . LEU A 1 95 ? -21.571 3.979 20.275 1.00 97.38 95 LEU A CA 1
ATOM 717 C C . LEU A 1 95 ? -21.294 5.316 20.979 1.00 97.38 95 LEU A C 1
ATOM 719 O O . LEU A 1 95 ? -21.910 6.331 20.646 1.00 97.38 95 LEU A O 1
ATOM 723 N N . SER A 1 96 ? -20.295 5.337 21.855 1.00 97.31 96 SER A N 1
ATOM 724 C CA . SER A 1 96 ? -19.673 6.557 22.378 1.00 97.31 96 SER A CA 1
ATOM 725 C C . SER A 1 96 ? -18.263 6.705 21.813 1.00 97.31 96 SER A C 1
ATOM 727 O O . SER A 1 96 ? -17.539 5.726 21.656 1.00 97.31 96 SER A O 1
ATOM 729 N N . VAL A 1 97 ? -17.860 7.933 21.494 1.00 97.75 97 VAL A N 1
ATOM 730 C CA . VAL A 1 97 ? -16.521 8.237 20.972 1.00 97.75 97 VAL A CA 1
ATOM 731 C C . VAL A 1 97 ? -15.931 9.361 21.809 1.00 97.75 97 VAL A C 1
ATOM 733 O O . VAL A 1 97 ? -16.605 10.360 22.042 1.00 97.75 97 VAL A O 1
ATOM 736 N N . PHE A 1 98 ? -14.677 9.216 22.226 1.00 97.38 98 PHE A N 1
ATOM 737 C CA . PHE A 1 98 ? -13.913 10.263 22.893 1.00 97.38 98 PHE A CA 1
ATOM 738 C C . PHE A 1 98 ? -12.572 10.431 22.195 1.00 97.38 98 PHE A C 1
ATOM 740 O O . PHE A 1 98 ? -11.804 9.477 22.059 1.00 97.38 98 PHE A O 1
ATOM 747 N N . ALA A 1 99 ? -12.274 11.656 21.774 1.00 95.62 99 ALA A N 1
ATOM 748 C CA . ALA A 1 99 ? -10.903 12.033 21.470 1.00 95.62 99 ALA A CA 1
ATOM 749 C C . ALA A 1 99 ? -10.234 12.481 22.766 1.00 95.62 99 ALA A C 1
ATOM 751 O O . ALA A 1 99 ? -10.837 13.231 23.526 1.00 95.62 99 ALA A O 1
ATOM 752 N N . ILE A 1 100 ? -9.011 12.044 23.025 1.00 95.31 100 ILE A N 1
ATOM 753 C CA . ILE A 1 100 ? -8.247 12.436 24.207 1.00 95.31 100 ILE A CA 1
ATOM 754 C C . ILE A 1 100 ? -6.960 13.075 23.698 1.00 95.31 100 ILE A C 1
ATOM 756 O O . ILE A 1 100 ? -6.252 12.449 22.909 1.00 95.31 100 ILE A O 1
ATOM 760 N N . SER A 1 101 ? -6.700 14.321 24.098 1.00 92.19 101 SER A N 1
ATOM 761 C CA . SER A 1 101 ? -5.452 15.033 23.798 1.00 92.19 101 SER A CA 1
ATOM 762 C C . SER A 1 101 ? -4.661 15.308 25.077 1.00 92.19 101 SER A C 1
ATOM 764 O O . SER A 1 101 ? -5.230 15.400 26.169 1.00 92.19 101 SER A O 1
ATOM 766 N N . GLU A 1 102 ? -3.348 15.450 24.928 1.00 86.50 102 GLU A N 1
ATOM 767 C CA . GLU A 1 102 ? -2.436 15.864 25.997 1.00 86.50 102 GLU A CA 1
ATOM 768 C C . GLU A 1 102 ? -2.249 17.396 26.029 1.00 86.50 102 GLU A C 1
ATOM 770 O O . GLU A 1 102 ? -2.736 18.122 25.166 1.00 86.50 102 GLU A O 1
ATOM 775 N N . ASN A 1 103 ? -1.553 17.902 27.051 1.00 70.81 103 ASN A N 1
ATOM 776 C CA . ASN A 1 103 ? -1.482 19.334 27.384 1.00 70.81 103 ASN A CA 1
ATOM 777 C C . ASN A 1 103 ? -0.555 20.200 26.515 1.00 70.81 103 ASN A C 1
ATOM 779 O O . ASN A 1 103 ? -0.417 21.386 26.800 1.00 70.81 103 ASN A O 1
ATOM 783 N N . ASP A 1 104 ? 0.120 19.644 25.509 1.00 64.81 104 ASP A N 1
ATOM 784 C CA . ASP A 1 104 ? 1.061 20.425 24.686 1.00 64.81 104 ASP A CA 1
ATOM 785 C C . ASP A 1 104 ? 0.343 21.454 23.782 1.00 64.81 104 ASP A C 1
ATOM 787 O O . ASP A 1 104 ? 0.988 22.270 23.125 1.00 64.81 104 ASP A O 1
ATOM 791 N N . GLU A 1 105 ? -0.991 21.433 23.749 1.00 71.62 105 GLU A N 1
ATOM 792 C CA . GLU A 1 105 ? -1.824 22.184 22.814 1.00 71.62 105 GLU A CA 1
ATOM 793 C C . GLU A 1 105 ? -2.702 23.192 23.549 1.00 71.62 105 GLU A C 1
ATOM 795 O O . GLU A 1 105 ? -3.262 22.899 24.610 1.00 71.62 105 GLU A O 1
ATOM 800 N N . SER A 1 106 ? -2.843 24.393 22.980 1.00 79.12 106 SER A N 1
ATOM 801 C CA . SER A 1 106 ? -3.751 25.386 23.548 1.00 79.12 106 SER A CA 1
ATOM 802 C C . SER A 1 106 ? -5.202 24.911 23.414 1.00 79.12 106 SER A C 1
ATOM 804 O O . SER A 1 106 ? -5.574 24.212 22.464 1.00 79.12 106 SER A O 1
ATOM 806 N N . ILE A 1 107 ? -6.048 25.282 24.379 1.00 83.62 107 ILE A N 1
ATOM 807 C CA . ILE A 1 107 ? -7.478 24.941 24.339 1.00 83.62 107 ILE A CA 1
ATOM 808 C C . ILE A 1 107 ? -8.116 25.561 23.090 1.00 83.62 107 ILE A C 1
ATOM 810 O O . ILE A 1 107 ? -8.977 24.943 22.465 1.00 83.62 107 ILE A O 1
ATOM 814 N N . GLU A 1 108 ? -7.655 26.748 22.701 1.00 84.69 108 GLU A N 1
ATOM 815 C CA . GLU A 1 108 ? -8.077 27.478 21.512 1.00 84.69 108 GLU A CA 1
ATOM 816 C C . GLU A 1 108 ? -7.774 26.699 20.220 1.00 84.69 108 GLU A C 1
ATOM 818 O O . GLU A 1 108 ? -8.637 26.601 19.344 1.00 84.69 108 GLU A O 1
ATOM 823 N N . ASP A 1 109 ? -6.594 26.079 20.111 1.00 85.81 109 ASP A N 1
ATOM 824 C CA . ASP A 1 109 ? -6.224 25.261 18.947 1.00 85.81 109 ASP A CA 1
ATOM 825 C C . ASP A 1 109 ? -7.112 24.017 18.830 1.00 85.81 109 ASP A C 1
ATOM 827 O O . ASP A 1 109 ? -7.587 23.676 17.743 1.00 85.81 109 ASP A O 1
ATOM 831 N N . LEU A 1 110 ? -7.392 23.357 19.956 1.00 86.81 110 LEU A N 1
ATOM 832 C CA . LEU A 1 110 ? -8.277 22.192 19.996 1.00 86.81 110 LEU A CA 1
ATOM 833 C C . LEU A 1 110 ? -9.736 22.558 19.695 1.00 86.81 110 LEU A C 1
ATOM 835 O O . LEU A 1 110 ? -10.435 21.791 19.028 1.00 86.81 110 LEU A O 1
ATOM 839 N N . GLN A 1 111 ? -10.197 23.731 20.138 1.00 88.81 111 GLN A N 1
ATOM 840 C CA . GLN A 1 111 ? -11.514 24.265 19.778 1.00 88.81 111 GLN A CA 1
ATOM 841 C C . GLN A 1 111 ? -11.597 24.552 18.274 1.00 88.81 111 GLN A C 1
ATOM 843 O O . GLN A 1 111 ? -12.525 24.083 17.615 1.00 88.81 111 GLN A O 1
ATOM 848 N N . SER A 1 112 ? -10.585 25.216 17.711 1.00 88.25 112 SER A N 1
ATOM 849 C CA . SER A 1 112 ? -10.474 25.470 16.270 1.00 88.25 112 SER A CA 1
ATOM 850 C C . SER A 1 112 ? -10.462 24.170 15.455 1.00 88.25 112 SER A C 1
ATOM 852 O O . SER A 1 112 ? -11.168 24.045 14.452 1.00 88.25 112 SER A O 1
ATOM 854 N N . LEU A 1 113 ? -9.731 23.147 15.912 1.00 87.88 113 LEU A N 1
ATOM 855 C CA . LEU A 1 113 ? -9.712 21.828 15.278 1.00 87.88 113 LEU A CA 1
ATOM 856 C C . LEU A 1 113 ? -11.086 21.146 15.332 1.00 87.88 113 LEU A C 1
ATOM 858 O O . LEU A 1 113 ? -11.544 20.600 14.322 1.00 87.88 113 LEU A O 1
ATOM 862 N N . LYS A 1 114 ? -11.754 21.199 16.490 1.00 90.44 114 LYS A N 1
ATOM 863 C CA . LYS A 1 114 ? -13.105 20.660 16.686 1.00 90.44 114 LYS A CA 1
ATOM 864 C C . LYS A 1 114 ? -14.110 21.308 15.733 1.00 90.44 114 LYS A C 1
ATOM 866 O O . LYS A 1 114 ? -14.913 20.593 15.134 1.00 90.44 114 LYS A O 1
ATOM 871 N N . GLU A 1 115 ? -14.046 22.627 15.563 1.00 90.44 115 GLU A N 1
ATOM 872 C CA . GLU A 1 115 ? -14.891 23.376 14.627 1.00 90.44 115 GLU A CA 1
ATOM 873 C C . GLU A 1 115 ? -14.570 23.035 13.168 1.00 90.44 115 GLU A C 1
ATOM 875 O O . GLU A 1 115 ? -15.472 22.696 12.401 1.00 90.44 115 GLU A O 1
ATOM 880 N N . LYS A 1 116 ? -13.284 23.041 12.795 1.00 89.69 116 LYS A N 1
ATOM 881 C CA . LYS A 1 116 ? -12.814 22.754 11.432 1.00 89.69 116 LYS A CA 1
ATOM 882 C C . LYS A 1 116 ? -13.232 21.370 10.939 1.00 89.69 116 LYS A C 1
ATOM 884 O O . LYS A 1 116 ? -13.583 21.219 9.772 1.00 89.69 116 LYS A O 1
ATOM 889 N N . LEU A 1 117 ? -13.169 20.363 11.810 1.00 87.38 117 LEU A N 1
ATOM 890 C CA . LEU A 1 117 ? -13.568 18.987 11.497 1.00 87.38 117 LEU A CA 1
ATOM 891 C C . LEU A 1 117 ? -15.048 18.705 11.801 1.00 87.38 117 LEU A C 1
ATOM 893 O O . LEU A 1 117 ? -15.509 17.585 11.586 1.00 87.38 117 LEU A O 1
ATOM 897 N N . ALA A 1 118 ? -15.785 19.695 12.317 1.00 90.81 118 ALA A N 1
ATOM 898 C CA . ALA A 1 118 ? -17.168 19.566 12.766 1.00 90.81 118 ALA A CA 1
ATOM 899 C C . ALA A 1 118 ? -17.393 18.351 13.695 1.00 90.81 118 ALA A C 1
ATOM 901 O O . ALA A 1 118 ? -18.375 17.614 13.544 1.00 90.81 118 ALA A O 1
ATOM 902 N N . LEU A 1 119 ? -16.479 18.122 14.651 1.00 92.69 119 LEU A N 1
ATOM 903 C CA . LEU A 1 119 ? -16.543 16.950 15.530 1.00 92.69 119 LEU A CA 1
ATOM 904 C C . LEU A 1 119 ? -17.767 17.043 16.446 1.00 92.69 119 LEU A C 1
ATOM 906 O O . LEU A 1 119 ? -17.933 17.992 17.216 1.00 92.69 119 LEU A O 1
ATOM 910 N N . LYS A 1 120 ? -18.615 16.014 16.383 1.00 93.62 120 LYS A N 1
ATOM 911 C CA . LYS A 1 120 ? -19.855 15.913 17.173 1.00 93.62 120 LYS A CA 1
ATOM 912 C C . LYS A 1 120 ? -19.698 15.115 18.467 1.00 93.62 120 LYS A C 1
ATOM 914 O O . LYS A 1 120 ? -20.681 14.917 19.172 1.00 93.62 120 LYS A O 1
ATOM 919 N N . PHE A 1 121 ? -18.486 14.664 18.764 1.00 95.06 121 PHE A N 1
ATOM 920 C CA . PHE A 1 121 ? -18.142 13.924 19.972 1.00 95.06 121 PHE A CA 1
ATOM 921 C C . PHE A 1 121 ? -17.175 14.733 20.860 1.00 95.06 121 PHE A C 1
ATOM 923 O O . PHE A 1 121 ? -16.546 15.682 20.373 1.00 95.06 121 PHE A O 1
ATOM 930 N N . PRO A 1 122 ? -17.073 14.421 22.166 1.00 95.38 122 PRO A N 1
ATOM 931 C CA . PRO A 1 122 ? -16.214 15.162 23.083 1.00 95.38 122 PRO A CA 1
ATOM 932 C C . PRO A 1 122 ? -14.719 14.990 22.777 1.00 95.38 122 PRO A C 1
ATOM 934 O O . PRO A 1 122 ? -14.255 13.908 22.410 1.00 95.38 122 PRO A O 1
ATOM 937 N N . VAL A 1 123 ? -13.968 16.077 22.978 1.00 94.62 123 VAL A N 1
ATOM 938 C CA . VAL A 1 123 ? -12.501 16.083 23.025 1.00 94.62 123 VAL A CA 1
ATOM 939 C C . VAL A 1 123 ? -12.115 16.348 24.476 1.00 94.62 123 VAL A C 1
ATOM 941 O O . VAL A 1 123 ? -12.433 17.415 25.003 1.00 94.62 123 VAL A O 1
ATOM 944 N N . LEU A 1 124 ? -11.507 15.359 25.120 1.00 94.94 124 LEU A N 1
ATOM 945 C CA . LEU A 1 124 ? -11.104 15.350 26.521 1.00 94.94 124 LEU A CA 1
ATOM 946 C C . LEU A 1 124 ? -9.635 15.756 26.661 1.00 94.94 124 LEU A C 1
ATOM 948 O O . LEU A 1 124 ? -8.817 15.471 25.784 1.00 94.94 124 LEU A O 1
ATOM 952 N N . LEU A 1 125 ? -9.306 16.390 27.783 1.00 92.69 125 LEU A N 1
ATOM 953 C CA . LEU A 1 125 ? -7.952 16.839 28.100 1.00 92.69 125 LEU A CA 1
ATOM 954 C C . LEU A 1 125 ? -7.347 15.981 29.211 1.00 92.69 125 LEU A C 1
ATOM 956 O O . LEU A 1 125 ? -7.779 16.072 30.360 1.00 92.69 125 LEU A O 1
ATOM 960 N N . ASP A 1 126 ? -6.311 15.211 28.885 1.00 92.19 126 ASP A N 1
ATOM 961 C CA . ASP A 1 126 ? -5.465 14.526 29.868 1.00 92.19 126 ASP A CA 1
ATOM 962 C C . ASP A 1 126 ? -4.206 15.360 30.139 1.00 92.19 126 ASP A C 1
ATOM 964 O O . ASP A 1 126 ? -3.115 15.090 29.627 1.00 92.19 126 ASP A O 1
ATOM 968 N N . LYS A 1 127 ? -4.384 16.443 30.905 1.00 84.69 127 LYS A N 1
ATOM 969 C CA . LYS A 1 127 ? -3.347 17.472 31.078 1.00 84.69 127 LYS A CA 1
ATOM 970 C C . LYS A 1 127 ? -2.059 16.933 31.704 1.00 84.69 127 LYS A C 1
ATOM 972 O O . LYS A 1 127 ? -0.964 17.339 31.326 1.00 84.69 127 LYS A O 1
ATOM 977 N N . ASP A 1 128 ? -2.196 15.993 32.628 1.00 86.44 128 ASP A N 1
ATOM 978 C CA . ASP A 1 128 ? -1.072 15.430 33.373 1.00 86.44 128 ASP A CA 1
ATOM 979 C C . ASP A 1 128 ? -0.553 14.123 32.751 1.00 86.44 128 ASP A C 1
ATOM 981 O O . ASP A 1 128 ? 0.327 13.469 33.314 1.00 86.44 128 ASP A O 1
ATOM 985 N N . ARG A 1 129 ? -1.073 13.747 31.569 1.00 89.88 129 ARG A N 1
ATOM 986 C CA . ARG A 1 129 ? -0.772 12.486 30.870 1.00 89.88 129 ARG A CA 1
ATOM 987 C C . ARG A 1 129 ? -1.004 11.267 31.767 1.00 89.88 129 ARG A C 1
ATOM 989 O O . ARG A 1 129 ? -0.291 10.263 31.663 1.00 89.88 129 ARG A O 1
ATOM 996 N N . GLU A 1 130 ? -1.984 11.351 32.663 1.00 90.88 130 GLU A N 1
ATOM 997 C CA . GLU A 1 130 ? -2.268 10.314 33.646 1.00 90.88 130 GLU A CA 1
ATOM 998 C C . GLU A 1 130 ? -2.797 9.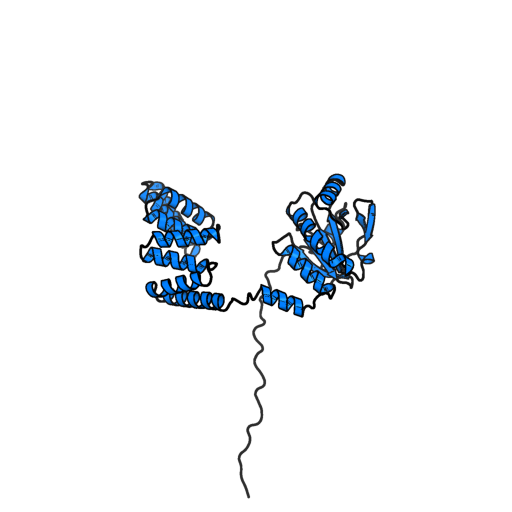056 32.956 1.00 90.88 130 GLU A C 1
ATOM 1000 O O . GLU A 1 130 ? -2.316 7.951 33.213 1.00 90.88 130 GLU A O 1
ATOM 1005 N N . ILE A 1 131 ? -3.742 9.215 32.030 1.00 93.38 131 ILE A N 1
ATOM 1006 C CA . ILE A 1 131 ? -4.334 8.113 31.268 1.00 93.38 131 ILE A CA 1
ATOM 1007 C C . ILE A 1 131 ? -3.378 7.640 30.182 1.00 93.38 131 ILE A C 1
ATOM 1009 O O . ILE A 1 131 ? -3.207 6.431 30.018 1.00 93.38 131 ILE A O 1
ATOM 1013 N N . TYR A 1 132 ? -2.668 8.558 29.518 1.00 91.75 132 TYR A N 1
ATOM 1014 C CA . TYR A 1 132 ? -1.594 8.193 28.585 1.00 91.75 132 TYR A CA 1
ATOM 1015 C C . TYR A 1 132 ? -0.553 7.286 29.259 1.00 91.75 132 TYR A C 1
ATOM 1017 O O . TYR A 1 132 ? -0.153 6.261 28.697 1.00 91.75 132 TYR A O 1
ATOM 1025 N N . GLY A 1 133 ? -0.145 7.634 30.483 1.00 90.94 133 GLY A N 1
ATOM 1026 C CA . GLY A 1 133 ? 0.779 6.849 31.296 1.00 90.94 133 GLY A CA 1
ATOM 1027 C C . GLY A 1 133 ? 0.177 5.531 31.781 1.00 90.94 133 GLY A C 1
ATOM 1028 O O . GLY A 1 133 ? 0.789 4.478 31.594 1.00 90.94 133 GLY A O 1
ATOM 1029 N N . LYS A 1 134 ? -1.035 5.561 32.353 1.00 93.31 134 LYS A N 1
ATOM 1030 C CA . LYS A 1 134 ? -1.736 4.361 32.841 1.00 93.31 134 LYS A CA 1
ATOM 1031 C C . LYS A 1 134 ? -1.922 3.328 31.737 1.00 93.31 134 LYS A C 1
ATOM 1033 O O . LYS A 1 134 ? -1.673 2.154 31.983 1.00 93.31 134 LYS A O 1
ATOM 1038 N N . TYR A 1 135 ? -2.288 3.751 30.530 1.00 93.94 135 TYR A N 1
ATOM 1039 C CA . TYR A 1 135 ? -2.532 2.853 29.397 1.00 93.94 135 TYR A CA 1
ATOM 1040 C C . TYR A 1 135 ? -1.244 2.478 28.639 1.00 93.94 135 TYR A C 1
ATOM 1042 O O . TYR A 1 135 ? -1.242 1.558 27.820 1.00 93.94 135 TYR A O 1
ATOM 1050 N N . GLY A 1 136 ? -0.117 3.128 28.950 1.00 90.81 136 GLY A N 1
ATOM 1051 C CA . GLY A 1 136 ? 1.196 2.789 28.401 1.00 90.81 136 GLY A CA 1
ATOM 1052 C C . GLY A 1 136 ? 1.379 3.216 26.943 1.00 90.81 136 GLY A C 1
ATOM 1053 O O . GLY A 1 136 ? 2.022 2.497 26.178 1.00 90.81 136 GLY A O 1
ATOM 1054 N N . LEU A 1 137 ? 0.810 4.364 26.564 1.00 89.38 137 LEU A N 1
ATOM 1055 C CA . LEU A 1 137 ? 0.786 4.882 25.196 1.00 89.38 137 LEU A CA 1
ATOM 1056 C C . LEU A 1 137 ? 2.126 5.491 24.756 1.00 89.38 137 LEU A C 1
ATOM 1058 O O . LEU A 1 137 ? 2.701 6.339 25.439 1.00 89.38 137 LEU A O 1
ATOM 1062 N N . PHE A 1 138 ? 2.602 5.105 23.569 1.00 83.12 138 PHE A N 1
ATOM 1063 C CA . PHE A 1 138 ? 3.841 5.637 22.970 1.00 83.12 138 PHE A CA 1
ATOM 1064 C C . PHE A 1 138 ? 3.774 5.860 21.448 1.00 83.12 138 PHE A C 1
ATOM 1066 O O . PHE A 1 138 ? 4.724 6.390 20.871 1.00 83.12 138 PHE A O 1
ATOM 1073 N N . ILE A 1 139 ? 2.670 5.476 20.796 1.00 85.12 139 ILE A N 1
ATOM 1074 C CA . ILE A 1 139 ? 2.401 5.700 19.367 1.00 85.12 139 ILE A CA 1
ATOM 1075 C C . ILE A 1 139 ? 1.152 6.573 19.255 1.00 85.12 139 ILE A C 1
ATOM 1077 O O . ILE A 1 139 ? 0.191 6.358 19.990 1.00 85.12 139 ILE A O 1
ATOM 1081 N N . PHE A 1 140 ? 1.158 7.545 18.339 1.00 85.62 140 PHE A N 1
ATOM 1082 C CA . PHE A 1 140 ? 0.042 8.473 18.143 1.00 85.62 140 PHE A CA 1
ATOM 1083 C C . PHE A 1 140 ? -0.251 8.699 16.644 1.00 85.62 140 PHE A C 1
ATOM 1085 O O . PHE A 1 140 ? 0.699 8.812 15.853 1.00 85.62 140 PHE A O 1
ATOM 1092 N N . PRO A 1 141 ? -1.533 8.781 16.243 1.00 91.69 141 PRO A N 1
ATOM 1093 C CA . PRO A 1 141 ? -2.704 8.515 17.082 1.00 91.69 141 PRO A CA 1
ATOM 1094 C C . PRO A 1 141 ? -2.783 7.033 17.479 1.00 91.69 141 PRO A C 1
ATOM 1096 O O . PRO A 1 141 ? -2.161 6.197 16.833 1.00 91.69 141 PRO A O 1
ATOM 1099 N N . SER A 1 142 ? -3.505 6.702 18.543 1.00 92.94 142 SER A N 1
ATOM 1100 C CA . SER A 1 142 ? -3.809 5.310 18.900 1.00 92.94 142 SER A CA 1
ATOM 1101 C C . SER A 1 142 ? -5.252 5.211 19.340 1.00 92.94 142 SER A C 1
ATOM 1103 O O . SER A 1 142 ? -5.714 6.028 20.133 1.00 92.94 142 SER A O 1
ATOM 1105 N N . THR A 1 143 ? -5.972 4.233 18.806 1.00 95.50 143 THR A N 1
ATOM 1106 C CA . THR A 1 143 ? -7.401 4.070 19.068 1.00 95.50 143 THR A CA 1
ATOM 1107 C C . THR A 1 143 ? -7.656 2.751 19.771 1.00 95.50 143 THR A C 1
ATOM 1109 O O . THR A 1 143 ? -7.142 1.725 19.342 1.00 95.50 143 THR A O 1
ATOM 1112 N N . ALA A 1 144 ? -8.444 2.783 20.838 1.00 95.81 144 ALA A N 1
ATOM 1113 C CA . ALA A 1 144 ? -8.930 1.615 21.557 1.00 95.81 144 ALA A CA 1
ATOM 1114 C C . ALA A 1 144 ? -10.446 1.492 21.388 1.00 95.81 144 ALA A C 1
ATOM 1116 O O . ALA A 1 144 ? -11.139 2.511 21.344 1.00 95.81 144 ALA A O 1
ATOM 1117 N N . ILE A 1 145 ? -10.960 0.262 21.352 1.00 96.81 145 ILE A N 1
ATOM 1118 C CA . ILE A 1 145 ? -12.393 -0.010 21.504 1.00 96.81 145 ILE A CA 1
ATOM 1119 C C . ILE A 1 145 ? -12.624 -0.822 22.772 1.00 96.81 145 ILE A C 1
ATOM 1121 O O . ILE A 1 145 ? -11.939 -1.814 23.035 1.00 96.81 145 IL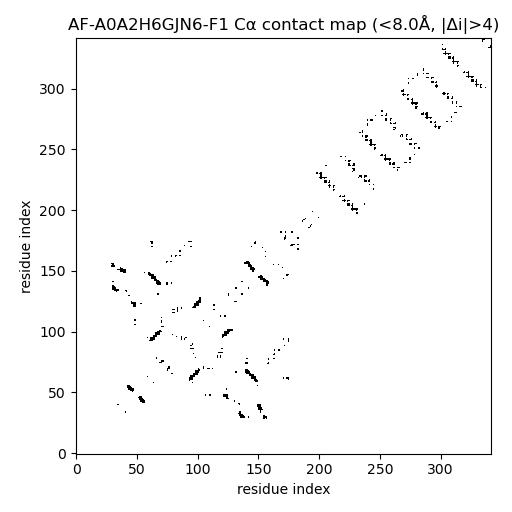E A O 1
ATOM 1125 N N . ILE A 1 146 ? -13.619 -0.384 23.533 1.00 96.94 146 ILE A N 1
ATOM 1126 C CA . ILE A 1 146 ? -14.092 -1.007 24.759 1.00 96.94 146 ILE A CA 1
ATOM 1127 C C . ILE A 1 146 ? -15.500 -1.555 24.499 1.00 96.94 146 ILE A C 1
ATOM 1129 O O . ILE A 1 146 ? -16.343 -0.847 23.940 1.00 96.94 146 ILE A O 1
ATOM 1133 N N . ASP A 1 147 ? -15.732 -2.821 24.850 1.00 95.81 147 ASP A N 1
ATOM 1134 C CA . ASP A 1 147 ? -17.015 -3.509 24.674 1.00 95.81 147 ASP A CA 1
ATOM 1135 C C . ASP A 1 147 ? -18.093 -3.016 25.661 1.00 95.81 147 ASP A C 1
ATOM 1137 O O . ASP A 1 147 ? -17.836 -2.211 26.560 1.00 95.81 147 ASP A O 1
ATOM 1141 N N . GLN A 1 148 ? -19.325 -3.509 25.499 1.00 94.31 148 GLN A N 1
ATOM 1142 C CA . GLN A 1 148 ? -20.464 -3.123 26.341 1.00 94.31 148 GLN A CA 1
ATOM 1143 C C . GLN A 1 148 ? -20.293 -3.535 27.811 1.00 94.31 148 GLN A C 1
ATOM 1145 O O . GLN A 1 148 ? -20.906 -2.938 28.703 1.00 94.31 148 GLN A O 1
ATOM 1150 N N . GLU A 1 149 ? -19.447 -4.526 28.091 1.00 93.00 149 GLU A N 1
ATOM 1151 C CA . GLU A 1 149 ? -19.106 -4.947 29.445 1.00 93.00 149 GLU A CA 1
ATOM 1152 C C . GLU A 1 149 ? -17.955 -4.144 30.064 1.00 93.00 149 GLU A C 1
ATOM 1154 O O . GLU A 1 149 ? -17.677 -4.311 31.257 1.00 93.00 149 GLU A O 1
ATOM 1159 N N . GLY A 1 150 ? -17.336 -3.239 29.303 1.00 93.19 150 GLY A N 1
ATOM 1160 C CA . GLY A 1 150 ? -16.255 -2.372 29.754 1.00 93.19 150 GLY A CA 1
ATOM 1161 C C . GLY A 1 150 ? -14.860 -2.972 29.580 1.00 93.19 150 GLY A C 1
ATOM 1162 O O . GLY A 1 150 ? -13.937 -2.527 30.257 1.00 93.19 150 GLY A O 1
ATOM 1163 N N . ARG A 1 151 ? -14.681 -3.981 28.722 1.00 94.69 151 ARG A N 1
ATOM 1164 C CA . ARG A 1 151 ? -13.376 -4.594 28.437 1.00 94.69 151 ARG A CA 1
ATOM 1165 C C . ARG A 1 151 ? -12.741 -4.001 27.192 1.00 94.69 151 ARG A C 1
ATOM 1167 O O . ARG A 1 151 ? -13.415 -3.759 26.198 1.00 94.69 151 ARG A O 1
ATOM 1174 N N . PHE A 1 152 ? -11.431 -3.821 27.223 1.00 93.50 152 PHE A N 1
ATOM 1175 C CA . PHE A 1 152 ? -10.621 -3.474 26.063 1.00 93.50 152 PHE A CA 1
ATOM 1176 C C . PHE A 1 152 ? -10.541 -4.672 25.106 1.00 93.50 152 PHE A C 1
ATOM 1178 O O . PHE A 1 152 ? -10.079 -5.735 25.504 1.00 93.50 152 PHE A O 1
ATOM 1185 N N . VAL A 1 153 ? -11.003 -4.516 23.863 1.00 92.75 153 VAL A N 1
ATOM 1186 C CA . VAL A 1 153 ? -11.187 -5.640 22.912 1.00 92.75 153 VAL A CA 1
ATOM 1187 C C . VAL A 1 153 ? -10.621 -5.381 21.514 1.00 92.75 153 VAL A C 1
ATOM 1189 O O . VAL A 1 153 ? -10.756 -6.208 20.606 1.00 92.75 153 VAL A O 1
ATOM 1192 N N . PHE A 1 154 ? -10.074 -4.187 21.282 1.00 90.81 154 PHE A N 1
ATOM 1193 C CA . PHE A 1 154 ? -9.464 -3.824 20.008 1.00 90.81 154 PHE A CA 1
ATOM 1194 C C . PHE A 1 154 ? -8.530 -2.628 20.162 1.00 90.81 154 PHE A C 1
ATOM 1196 O O . PHE A 1 154 ? -8.872 -1.654 20.835 1.00 90.81 154 PHE A O 1
ATOM 1203 N N . GLU A 1 155 ? -7.405 -2.667 19.455 1.00 91.56 155 GLU A N 1
ATOM 1204 C CA . GLU A 1 155 ? -6.527 -1.519 19.257 1.00 91.56 155 GLU A CA 1
ATOM 1205 C C . GLU A 1 155 ? -6.235 -1.287 17.778 1.00 91.56 155 GLU A C 1
ATOM 1207 O O . GLU A 1 155 ? -6.119 -2.219 16.985 1.00 91.56 155 GLU A O 1
ATOM 1212 N N . TYR A 1 156 ? -6.054 -0.018 17.429 1.00 88.44 156 TYR A N 1
ATOM 1213 C CA . TYR A 1 156 ? -5.501 0.403 16.156 1.00 88.44 156 TYR A CA 1
ATOM 1214 C C . TYR A 1 156 ? -4.405 1.442 16.405 1.00 88.44 156 TYR A C 1
ATOM 1216 O O . TYR A 1 156 ? -4.667 2.554 16.875 1.00 88.44 156 TYR A O 1
ATOM 1224 N N . SER A 1 157 ? -3.169 1.073 16.082 1.00 84.81 157 SER A N 1
ATOM 1225 C CA . SER A 1 157 ? -1.978 1.904 16.274 1.00 84.81 157 SER A CA 1
ATOM 1226 C C . SER A 1 157 ? -1.719 2.777 15.041 1.00 84.81 157 SER A C 1
ATOM 1228 O O . SER A 1 157 ? -1.626 2.263 13.928 1.00 84.81 157 SER A O 1
ATOM 1230 N N . SER A 1 158 ? -1.493 4.082 15.223 1.00 79.94 158 SER A N 1
ATOM 1231 C CA . SER A 1 158 ? -1.311 5.072 14.144 1.00 79.94 158 SER A CA 1
ATOM 1232 C C . SER A 1 158 ? -2.586 5.249 13.296 1.00 79.94 158 SER A C 1
ATOM 1234 O O . SER A 1 158 ? -3.706 5.189 13.794 1.00 79.94 158 SER A O 1
ATOM 1236 N N . TYR A 1 159 ? -2.415 5.541 12.010 1.00 73.25 159 TYR A N 1
ATOM 1237 C CA . TYR A 1 159 ? -3.468 5.687 11.016 1.00 73.25 159 TYR A CA 1
ATOM 1238 C C . TYR A 1 159 ? -3.007 5.028 9.709 1.00 73.25 159 TYR A C 1
ATOM 1240 O O . TYR A 1 159 ? -1.960 5.408 9.172 1.00 73.25 159 TYR A O 1
ATOM 1248 N N . GLY A 1 160 ? -3.772 4.053 9.216 1.00 74.25 160 GLY A N 1
ATOM 1249 C CA . GLY A 1 160 ? -3.587 3.388 7.923 1.00 74.25 160 GLY A CA 1
ATOM 1250 C C . GLY A 1 160 ? -4.783 3.608 6.993 1.00 74.25 160 GLY A C 1
ATOM 1251 O O . GLY A 1 160 ? -5.768 4.242 7.367 1.00 74.25 160 GLY A O 1
ATOM 1252 N N . SER A 1 161 ? -4.694 3.116 5.755 1.00 73.38 161 SER A N 1
ATOM 1253 C CA . SER A 1 161 ? -5.753 3.283 4.744 1.00 73.38 161 SER A CA 1
ATOM 1254 C C . SER A 1 161 ? -7.062 2.566 5.092 1.00 73.38 161 SER A C 1
ATOM 1256 O O . SER A 1 161 ? -8.112 2.936 4.582 1.00 73.38 161 SER A O 1
ATOM 1258 N N . ASP A 1 162 ? -6.998 1.554 5.951 1.00 80.12 162 ASP A N 1
ATOM 1259 C CA . ASP A 1 162 ? -8.108 0.724 6.425 1.00 80.12 162 ASP A CA 1
ATOM 1260 C C . ASP A 1 162 ? -8.676 1.178 7.782 1.00 80.12 162 ASP A C 1
ATOM 1262 O O . ASP A 1 162 ? -9.659 0.607 8.243 1.00 80.12 162 ASP A O 1
ATOM 1266 N N . PHE A 1 163 ? -8.103 2.217 8.406 1.00 86.00 163 PHE A N 1
ATOM 1267 C CA . PHE A 1 163 ? -8.460 2.692 9.751 1.00 86.00 163 PHE A CA 1
ATOM 1268 C C . PHE A 1 163 ? -9.971 2.844 9.972 1.00 86.00 163 PHE A C 1
ATOM 1270 O O . PHE A 1 163 ? -10.522 2.331 10.945 1.00 86.00 163 PHE A O 1
ATOM 1277 N N . GLU A 1 164 ? -10.647 3.557 9.067 1.00 87.00 164 GLU A N 1
ATOM 1278 C CA . GLU A 1 164 ? -12.076 3.847 9.204 1.00 87.00 164 GLU A CA 1
ATOM 1279 C C . GLU A 1 164 ? -12.919 2.575 9.082 1.00 87.00 164 GLU A C 1
ATOM 1281 O O . GLU A 1 164 ? -13.827 2.357 9.882 1.00 87.00 164 GLU A O 1
ATOM 1286 N N . GLN A 1 165 ? -12.578 1.714 8.122 1.00 85.12 165 GLN A N 1
ATOM 1287 C CA . GLN A 1 165 ? -13.289 0.464 7.882 1.00 85.12 165 GLN A CA 1
ATOM 1288 C C . GLN A 1 165 ? -13.108 -0.506 9.056 1.00 85.12 165 GLN A C 1
ATOM 1290 O O . GLN A 1 165 ? -14.097 -1.006 9.584 1.00 85.12 165 GLN A O 1
ATOM 1295 N N . ALA A 1 166 ? -11.872 -0.695 9.529 1.00 87.00 166 ALA A N 1
ATOM 1296 C CA . ALA A 1 166 ? -11.552 -1.600 10.630 1.00 87.00 166 ALA A CA 1
ATOM 1297 C C . ALA A 1 166 ? -12.288 -1.219 11.926 1.00 87.00 166 ALA A C 1
ATOM 1299 O O . ALA A 1 166 ? -12.921 -2.061 12.566 1.00 87.00 166 ALA A O 1
ATOM 1300 N N . LEU A 1 167 ? -12.262 0.068 12.297 1.00 92.06 167 LEU A N 1
ATOM 1301 C CA . LEU A 1 167 ? -12.982 0.550 13.477 1.00 92.06 167 LEU A CA 1
ATOM 1302 C C . LEU A 1 167 ? -14.500 0.458 13.303 1.00 92.06 167 LEU A C 1
ATOM 1304 O O . LEU A 1 167 ? -15.193 0.068 14.245 1.00 92.06 167 LEU A O 1
ATOM 1308 N N . MET A 1 168 ? -15.025 0.805 12.123 1.00 91.94 168 MET A N 1
ATOM 1309 C CA . MET A 1 168 ? -16.455 0.712 11.821 1.00 91.94 168 MET A CA 1
ATOM 1310 C C . MET A 1 168 ? -16.958 -0.725 11.973 1.00 91.94 168 MET A C 1
ATOM 1312 O O . MET A 1 168 ? -17.984 -0.958 12.612 1.00 91.94 168 MET A O 1
ATOM 1316 N N . ASP A 1 169 ? -16.243 -1.682 11.397 1.00 89.75 169 ASP A N 1
ATOM 1317 C CA . ASP A 1 169 ? -16.639 -3.083 11.369 1.00 89.75 169 ASP A CA 1
ATOM 1318 C C . ASP A 1 169 ? -16.569 -3.719 12.751 1.00 89.75 169 ASP A C 1
ATOM 1320 O O . ASP A 1 169 ? -17.559 -4.297 13.211 1.00 89.75 169 ASP A O 1
ATOM 1324 N N . LYS A 1 170 ? -15.467 -3.502 13.478 1.00 92.06 170 LYS A N 1
ATOM 1325 C CA . LYS A 1 170 ? -15.358 -3.959 14.866 1.00 92.06 170 LYS A CA 1
ATOM 1326 C C . LYS A 1 170 ? -16.444 -3.340 15.750 1.00 92.06 170 LYS A C 1
ATOM 1328 O O . LYS A 1 170 ? -17.067 -4.052 16.535 1.00 92.06 170 LYS A O 1
ATOM 1333 N N . SER A 1 171 ? -16.738 -2.047 15.586 1.00 94.00 171 SER A N 1
ATOM 1334 C CA . SER A 1 171 ? -17.820 -1.382 16.327 1.00 94.00 171 SER A CA 1
ATOM 1335 C C . SER A 1 171 ? -19.191 -1.977 15.999 1.00 94.00 171 SER A C 1
ATOM 1337 O O . SER A 1 171 ? -19.989 -2.205 16.904 1.00 94.00 171 SER A O 1
ATOM 1339 N N . LYS A 1 172 ? -19.484 -2.265 14.723 1.00 93.56 172 LYS A N 1
ATOM 1340 C CA . LYS A 1 172 ? -20.754 -2.891 14.317 1.00 93.56 172 LYS A CA 1
ATOM 1341 C C . LYS A 1 172 ? -20.925 -4.281 14.920 1.00 93.56 172 LYS A C 1
ATOM 1343 O O . LYS A 1 172 ? -22.034 -4.593 15.346 1.00 93.56 172 LYS A O 1
ATOM 1348 N N . VAL A 1 173 ? -19.857 -5.078 14.967 1.00 92.44 173 VAL A N 1
ATOM 1349 C CA . VAL A 1 173 ? -19.875 -6.404 15.599 1.00 92.44 173 VAL A CA 1
ATOM 1350 C C . VAL A 1 173 ? -20.181 -6.293 17.087 1.00 92.44 173 VAL A C 1
ATOM 1352 O O . VAL A 1 173 ? -21.108 -6.935 17.571 1.00 92.44 173 VAL A O 1
ATOM 1355 N N . LEU A 1 174 ? -19.463 -5.426 17.807 1.00 92.19 174 LEU A N 1
ATOM 1356 C CA . LEU A 1 174 ? -19.656 -5.247 19.251 1.00 92.19 174 LEU A CA 1
ATOM 1357 C C . LEU A 1 174 ? -21.034 -4.671 19.604 1.00 92.19 174 LEU A C 1
ATOM 1359 O O . LEU A 1 174 ? -21.569 -4.949 20.671 1.00 92.19 174 LEU A O 1
ATOM 1363 N N . LEU A 1 175 ? -21.627 -3.887 18.703 1.00 93.19 175 LEU A N 1
ATOM 1364 C CA . LEU A 1 175 ? -22.991 -3.373 18.842 1.00 93.19 175 LEU A CA 1
ATOM 1365 C C . LEU A 1 175 ? -24.069 -4.372 18.382 1.00 93.19 175 LEU A C 1
ATOM 1367 O O . LEU A 1 175 ? -25.252 -4.036 18.412 1.00 93.19 175 LEU A O 1
ATOM 1371 N N . GLY A 1 176 ? -23.689 -5.562 17.902 1.00 90.25 176 GLY A N 1
ATOM 1372 C CA . GLY A 1 176 ? -24.618 -6.565 17.373 1.00 90.25 176 GLY A CA 1
ATOM 1373 C C . GLY A 1 176 ? -25.356 -6.125 16.102 1.00 90.25 176 GLY A C 1
ATOM 1374 O O . GLY A 1 176 ? -26.422 -6.650 15.789 1.00 90.25 176 GLY A O 1
ATOM 1375 N N . VAL A 1 177 ? -24.826 -5.136 15.375 1.00 90.19 177 VAL A N 1
ATOM 1376 C CA . VAL A 1 177 ? -25.394 -4.645 14.105 1.00 90.19 177 VAL A CA 1
ATOM 1377 C C . VAL A 1 177 ? -25.162 -5.648 12.985 1.00 90.19 177 VAL A C 1
ATOM 1379 O O . VAL A 1 177 ? -26.010 -5.792 12.108 1.00 90.19 177 VAL A O 1
ATOM 1382 N N . ILE A 1 178 ? -24.001 -6.297 13.022 1.00 87.56 178 ILE A N 1
ATOM 1383 C CA . ILE A 1 178 ? -23.624 -7.427 12.179 1.00 87.56 178 ILE A CA 1
ATOM 1384 C C . ILE A 1 178 ? -23.027 -8.496 13.093 1.00 87.56 178 ILE A C 1
ATOM 1386 O O . ILE A 1 178 ? -22.422 -8.177 14.115 1.00 87.56 178 ILE A O 1
ATOM 1390 N N . SER A 1 179 ? -23.194 -9.760 12.744 1.00 86.00 179 SER A N 1
ATOM 1391 C CA . SER A 1 179 ? -22.530 -10.871 13.430 1.00 86.00 179 SER A CA 1
ATOM 1392 C C . SER A 1 179 ? -21.050 -10.970 13.043 1.00 86.00 179 SER A C 1
ATOM 1394 O O . SER A 1 179 ? -20.654 -10.521 11.967 1.00 86.00 179 SER A O 1
ATOM 1396 N N . GLU A 1 180 ? -20.232 -11.619 13.880 1.00 80.44 180 GLU A N 1
ATOM 1397 C CA . GLU A 1 180 ? -18.849 -11.971 13.513 1.00 80.44 180 GLU A CA 1
ATOM 1398 C C . GLU A 1 180 ? -18.798 -12.807 12.230 1.00 80.44 180 GLU A C 1
ATOM 1400 O O . GLU A 1 180 ? -17.895 -12.634 11.422 1.00 80.44 180 GLU A O 1
ATOM 1405 N N . GLU A 1 181 ? -19.793 -13.665 11.987 1.00 76.69 181 GLU A N 1
ATOM 1406 C CA . GLU A 1 181 ? -19.890 -14.429 10.742 1.00 76.69 181 GLU A CA 1
ATOM 1407 C C . GLU A 1 181 ? -20.209 -13.557 9.525 1.00 76.69 181 GLU A C 1
ATOM 1409 O O . GLU A 1 181 ? -19.741 -13.847 8.427 1.00 76.69 181 GLU A O 1
ATOM 1414 N N . GLU A 1 182 ? -21.047 -12.529 9.676 1.00 78.38 182 GLU A N 1
ATOM 1415 C CA . GLU A 1 182 ? -21.343 -11.573 8.605 1.00 78.38 182 GLU A CA 1
ATOM 1416 C C . GLU A 1 182 ? -20.147 -10.671 8.327 1.00 78.38 182 GLU A C 1
ATOM 1418 O O . GLU A 1 182 ? -19.862 -10.413 7.157 1.00 78.38 182 GLU A O 1
ATOM 1423 N N . LEU A 1 183 ? -19.421 -10.261 9.374 1.00 77.25 183 LEU A N 1
ATOM 1424 C CA . LEU A 1 183 ? -18.142 -9.583 9.224 1.00 77.25 183 LEU A CA 1
ATOM 1425 C C . LEU A 1 183 ? -17.158 -10.496 8.495 1.00 77.25 183 LEU A C 1
ATOM 1427 O O . LEU A 1 183 ? -16.725 -10.126 7.413 1.00 77.25 183 LEU A O 1
ATOM 1431 N N . ALA A 1 184 ? -16.924 -11.715 8.980 1.00 67.88 184 ALA A N 1
ATOM 1432 C CA . ALA A 1 184 ? -16.050 -12.691 8.338 1.00 67.88 184 ALA A CA 1
ATOM 1433 C C . ALA A 1 184 ? -16.488 -13.004 6.901 1.00 67.88 184 ALA A C 1
ATOM 1435 O O . ALA A 1 184 ? -15.648 -13.197 6.038 1.00 67.88 184 ALA A O 1
ATOM 1436 N N . ARG A 1 185 ? -17.791 -13.012 6.588 1.00 68.81 185 ARG A N 1
ATOM 1437 C CA . ARG A 1 185 ? -18.289 -13.139 5.206 1.00 68.81 185 ARG A CA 1
ATOM 1438 C C . ARG A 1 185 ? -18.007 -11.895 4.369 1.00 68.81 185 ARG A C 1
ATOM 1440 O O . ARG A 1 185 ? -17.730 -12.040 3.183 1.00 68.81 185 ARG A O 1
ATOM 1447 N N . SER A 1 186 ? -18.104 -10.695 4.937 1.00 64.31 186 SER A N 1
ATOM 1448 C CA . SER A 1 186 ? -17.778 -9.442 4.248 1.00 64.31 186 SER A CA 1
ATOM 1449 C C . SER A 1 186 ? -16.271 -9.270 4.045 1.00 64.31 186 SER A C 1
ATOM 1451 O O . SER A 1 186 ? -15.855 -8.969 2.932 1.00 64.31 186 SER A O 1
ATOM 1453 N N . GLU A 1 187 ? -15.458 -9.577 5.053 1.00 60.44 187 GLU A N 1
ATOM 1454 C CA . GLU A 1 187 ? -14.000 -9.643 4.995 1.00 60.44 187 GLU A CA 1
ATOM 1455 C C . GLU A 1 187 ? -13.574 -10.728 4.021 1.00 60.44 187 GLU A C 1
ATOM 1457 O O . GLU A 1 187 ? -12.843 -10.430 3.097 1.00 60.44 187 GLU A O 1
ATOM 1462 N N . MET A 1 188 ? -14.137 -11.937 4.089 1.00 43.94 188 MET A N 1
ATOM 1463 C CA . MET A 1 188 ? -13.881 -12.991 3.106 1.00 43.94 188 MET A CA 1
ATOM 1464 C C . MET A 1 188 ? -14.348 -12.591 1.701 1.00 43.94 188 MET A C 1
ATOM 1466 O O . MET A 1 188 ? -13.727 -13.005 0.738 1.00 43.94 188 MET A O 1
ATOM 1470 N N . LYS A 1 189 ? -15.377 -11.753 1.541 1.00 48.22 189 LYS A N 1
ATOM 1471 C CA . LYS A 1 189 ? -15.789 -11.189 0.239 1.00 48.22 189 LYS A CA 1
ATOM 1472 C C . LYS A 1 189 ? -14.849 -10.077 -0.260 1.00 48.22 189 LYS A C 1
ATOM 1474 O O . LYS A 1 189 ? -14.817 -9.805 -1.460 1.00 48.22 189 LYS A O 1
ATOM 1479 N N . HIS A 1 190 ? -14.113 -9.426 0.638 1.00 44.06 190 HIS A N 1
ATOM 1480 C CA . HIS A 1 190 ? -13.115 -8.400 0.327 1.00 44.06 190 HIS A CA 1
ATOM 1481 C C . HIS A 1 190 ? -11.689 -8.974 0.182 1.00 44.06 190 HIS A C 1
ATOM 1483 O O . HIS A 1 190 ? -10.915 -8.471 -0.627 1.00 44.06 190 HIS A O 1
ATOM 1489 N N . GLU A 1 191 ? -11.364 -10.041 0.910 1.00 38.81 191 GLU A N 1
ATOM 1490 C CA . GLU A 1 191 ? -10.070 -10.727 0.988 1.00 38.81 191 GLU A CA 1
ATOM 1491 C C . GLU A 1 191 ? -9.997 -11.876 -0.028 1.00 38.81 191 GLU A C 1
ATOM 1493 O O . GLU A 1 191 ? -9.021 -12.011 -0.765 1.00 38.81 191 GLU A O 1
ATOM 1498 N N . ILE A 1 192 ? -11.094 -12.623 -0.188 1.00 44.53 192 ILE A N 1
ATOM 1499 C CA . ILE A 1 192 ? -11.407 -13.314 -1.436 1.00 44.53 192 ILE A CA 1
ATOM 1500 C C . ILE A 1 192 ? -12.201 -12.312 -2.260 1.00 44.53 192 ILE A C 1
ATOM 1502 O O . ILE A 1 192 ? -13.429 -12.354 -2.331 1.00 44.53 192 ILE A O 1
ATOM 1506 N N . GLN A 1 193 ? -11.486 -11.431 -2.961 1.00 46.72 193 GLN A N 1
ATOM 1507 C CA . GLN A 1 193 ? -11.996 -11.007 -4.253 1.00 46.72 193 GLN A CA 1
ATOM 1508 C C . GLN A 1 193 ? -12.350 -12.318 -4.958 1.00 46.72 193 GLN A C 1
ATOM 1510 O O . GLN A 1 193 ? -11.458 -13.114 -5.268 1.00 46.72 193 GLN A O 1
ATOM 1515 N N . GLU A 1 194 ? -13.642 -12.622 -5.125 1.00 50.41 194 GLU A N 1
ATOM 1516 C CA . GLU A 1 194 ? -14.027 -13.597 -6.126 1.00 50.41 194 GLU A CA 1
ATOM 1517 C C . GLU A 1 194 ? -13.476 -13.009 -7.414 1.00 50.41 194 GLU A C 1
ATOM 1519 O O . GLU A 1 194 ? -14.090 -12.143 -8.033 1.00 50.41 194 GLU A O 1
ATOM 1524 N N . LEU A 1 195 ? -12.251 -13.415 -7.757 1.00 59.41 195 LEU A N 1
ATOM 1525 C CA . LEU A 1 195 ? -11.666 -13.172 -9.049 1.00 59.41 195 LEU A CA 1
ATOM 1526 C C . LEU A 1 195 ? -12.783 -13.567 -9.995 1.00 59.41 195 LEU A C 1
ATOM 1528 O O . LEU A 1 195 ? -13.278 -14.707 -9.935 1.00 59.41 195 LEU A O 1
ATOM 1532 N N . THR A 1 196 ? -13.240 -12.605 -10.789 1.00 74.88 196 THR A N 1
ATOM 1533 C CA . THR A 1 196 ? -14.245 -12.886 -11.801 1.00 74.88 196 THR A CA 1
ATOM 1534 C C . THR A 1 196 ? -13.761 -14.103 -12.602 1.00 74.88 196 THR A C 1
ATOM 1536 O O . THR A 1 196 ? -12.554 -14.391 -12.616 1.00 74.88 196 THR A O 1
ATOM 1539 N N . PRO A 1 197 ? -14.641 -14.890 -13.236 1.00 79.88 197 PRO A N 1
ATOM 1540 C CA . PRO A 1 197 ? -14.196 -15.990 -14.092 1.00 79.88 197 PRO A CA 1
ATOM 1541 C C . PRO A 1 197 ? -13.025 -15.591 -15.012 1.00 79.88 197 PRO A C 1
ATOM 1543 O O . PRO A 1 197 ? -12.072 -16.361 -15.159 1.00 79.88 197 PRO A O 1
ATOM 1546 N N . GLU A 1 198 ? -13.040 -14.346 -15.498 1.00 82.88 198 GLU A N 1
ATOM 1547 C CA . GLU A 1 198 ? -11.990 -13.691 -16.277 1.00 82.88 198 GLU A CA 1
ATOM 1548 C C . GLU A 1 198 ? -10.709 -13.450 -15.472 1.00 82.88 198 GLU A C 1
ATOM 1550 O O . GLU A 1 198 ? -9.636 -13.795 -15.952 1.00 82.88 198 GLU A O 1
ATOM 1555 N N . ALA A 1 199 ? -10.774 -12.932 -14.243 1.00 80.31 199 ALA A N 1
ATOM 1556 C CA . ALA A 1 199 ? -9.589 -12.732 -13.409 1.00 80.31 199 ALA A CA 1
ATOM 1557 C C . ALA A 1 199 ? -8.973 -14.070 -12.932 1.00 80.31 199 ALA A C 1
ATOM 1559 O O . ALA A 1 199 ? -7.749 -14.224 -12.903 1.00 80.31 199 ALA A O 1
ATOM 1560 N N . LYS A 1 200 ? -9.793 -15.103 -12.665 1.00 83.88 200 LYS A N 1
ATOM 1561 C CA . LYS A 1 200 ? -9.313 -16.483 -12.412 1.00 83.88 200 LYS A CA 1
ATOM 1562 C C . LYS A 1 200 ? -8.640 -17.060 -13.650 1.00 83.88 200 LYS A C 1
ATOM 1564 O O . LYS A 1 200 ? -7.675 -17.818 -13.553 1.00 83.88 200 LYS A O 1
ATOM 1569 N N . GLU A 1 201 ? -9.172 -16.772 -14.833 1.00 90.25 201 GLU A N 1
ATOM 1570 C CA . GLU A 1 201 ? -8.542 -17.147 -16.095 1.00 90.25 201 GLU A CA 1
ATOM 1571 C C . GLU A 1 201 ? -7.241 -16.368 -16.327 1.00 90.25 201 GLU A C 1
ATOM 1573 O O . GLU A 1 201 ? -6.234 -16.983 -16.673 1.00 90.25 201 GLU A O 1
ATOM 1578 N N . ALA A 1 202 ? -7.208 -15.067 -16.037 1.00 90.62 202 ALA A N 1
ATOM 1579 C CA . ALA A 1 202 ? -6.024 -14.226 -16.157 1.00 90.62 202 ALA A CA 1
ATOM 1580 C C . ALA A 1 202 ? -4.865 -14.774 -15.317 1.00 90.62 202 ALA A C 1
ATOM 1582 O O . ALA A 1 202 ? -3.762 -14.992 -15.824 1.00 90.62 202 ALA A O 1
ATOM 1583 N N . GLN A 1 203 ? -5.137 -15.105 -14.053 1.00 86.75 203 GLN A N 1
ATOM 1584 C CA . GLN A 1 203 ? -4.148 -15.721 -13.175 1.00 86.75 203 GLN A CA 1
ATOM 1585 C C . GLN A 1 203 ? -3.693 -17.096 -13.678 1.00 86.75 203 GLN A C 1
ATOM 1587 O O . GLN A 1 203 ? -2.498 -17.390 -13.646 1.00 86.75 203 GLN A O 1
ATOM 1592 N N . ARG A 1 204 ? -4.601 -17.939 -14.192 1.00 88.06 204 ARG A N 1
ATOM 1593 C CA . ARG A 1 204 ? -4.236 -19.244 -14.778 1.00 88.06 204 ARG A CA 1
ATOM 1594 C C . ARG A 1 204 ? -3.320 -19.098 -15.992 1.00 88.06 204 ARG A C 1
ATOM 1596 O O . ARG A 1 204 ? -2.336 -19.835 -16.111 1.00 88.06 204 ARG A O 1
ATOM 1603 N N . GLU A 1 205 ? -3.607 -18.145 -16.872 1.00 94.19 205 GLU A N 1
ATOM 1604 C CA . GLU A 1 205 ? -2.768 -17.861 -18.038 1.00 94.19 205 GLU A CA 1
ATOM 1605 C C . GLU A 1 205 ? -1.398 -17.301 -17.611 1.00 94.19 205 GLU A C 1
ATOM 1607 O O . GLU A 1 205 ? -0.371 -17.741 -18.134 1.00 94.19 205 GLU A O 1
ATOM 1612 N N . MET A 1 206 ? -1.344 -16.439 -16.586 1.00 91.81 206 MET A N 1
ATOM 1613 C CA . MET A 1 206 ? -0.085 -15.946 -16.011 1.00 91.81 206 MET A CA 1
ATOM 1614 C C . MET A 1 206 ? 0.758 -17.074 -15.394 1.00 91.81 206 MET A C 1
ATOM 1616 O O . MET A 1 206 ? 1.960 -17.160 -15.644 1.00 91.81 206 MET A O 1
ATOM 1620 N N . GLN A 1 207 ? 0.149 -17.974 -14.617 1.00 88.38 207 GLN A N 1
ATOM 1621 C CA . GLN A 1 207 ? 0.855 -19.119 -14.025 1.00 88.38 207 GLN A CA 1
ATOM 1622 C C . GLN A 1 207 ? 1.390 -20.067 -15.103 1.00 88.38 207 GLN A C 1
ATOM 1624 O O . GLN A 1 207 ? 2.534 -20.517 -15.035 1.00 88.38 207 GLN A O 1
ATOM 1629 N N . THR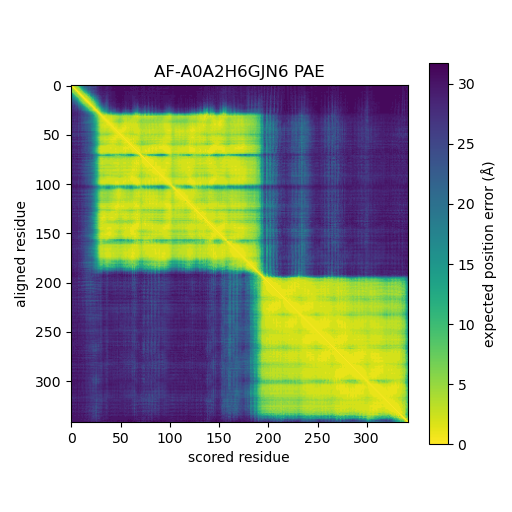 A 1 208 ? 0.596 -20.312 -16.147 1.00 92.56 208 THR A N 1
ATOM 1630 C CA . THR A 1 208 ? 1.030 -21.094 -17.311 1.00 92.56 208 THR A CA 1
ATOM 1631 C C . THR A 1 208 ? 2.235 -20.441 -17.986 1.00 92.56 208 THR A C 1
ATOM 1633 O O . THR A 1 208 ? 3.215 -21.123 -18.289 1.00 92.56 208 THR A O 1
ATOM 1636 N N . ALA A 1 209 ? 2.207 -19.120 -18.177 1.00 94.75 209 ALA A N 1
ATOM 1637 C CA . ALA A 1 209 ? 3.339 -18.385 -18.724 1.00 94.75 209 ALA A CA 1
ATOM 1638 C C . ALA A 1 209 ? 4.595 -18.517 -17.854 1.00 94.75 209 ALA A C 1
ATOM 1640 O O . ALA A 1 209 ? 5.668 -18.787 -18.385 1.00 94.75 209 ALA A O 1
ATOM 1641 N N . ARG A 1 210 ? 4.471 -18.406 -16.526 1.00 90.94 210 ARG A N 1
ATOM 1642 C CA . ARG A 1 210 ? 5.594 -18.562 -15.587 1.00 90.94 210 ARG A CA 1
ATOM 1643 C C . ARG A 1 210 ? 6.259 -19.939 -15.711 1.00 90.94 210 ARG A C 1
ATOM 1645 O O . ARG A 1 210 ? 7.484 -20.023 -15.749 1.00 90.94 210 ARG A O 1
ATOM 1652 N N . ILE A 1 211 ? 5.463 -21.004 -15.844 1.00 89.50 211 ILE A N 1
ATOM 1653 C CA . ILE A 1 211 ? 5.964 -22.373 -16.075 1.00 89.50 211 ILE A CA 1
ATOM 1654 C C . ILE A 1 211 ? 6.653 -22.494 -17.442 1.00 89.50 211 ILE A C 1
ATOM 1656 O O . ILE A 1 211 ? 7.649 -23.200 -17.583 1.00 89.50 211 ILE A O 1
ATOM 1660 N N . LEU A 1 212 ? 6.137 -21.824 -18.472 1.00 92.94 212 LEU A N 1
ATOM 1661 C CA . LEU A 1 212 ? 6.764 -21.826 -19.795 1.00 92.94 212 LEU A CA 1
ATOM 1662 C C . LEU A 1 212 ? 8.099 -21.069 -19.788 1.00 92.94 212 LEU A C 1
ATOM 1664 O O . LEU A 1 212 ? 9.064 -21.566 -20.364 1.00 92.94 212 LEU A O 1
ATOM 1668 N N . ILE A 1 213 ? 8.181 -19.930 -19.093 1.00 92.75 213 ILE A N 1
ATOM 1669 C CA . ILE A 1 213 ? 9.424 -19.163 -18.913 1.00 92.75 213 ILE A CA 1
ATOM 1670 C C . ILE A 1 213 ? 10.476 -20.010 -18.195 1.00 92.75 213 ILE A C 1
ATOM 1672 O O . ILE A 1 213 ? 11.605 -20.094 -18.670 1.00 92.75 213 ILE A O 1
ATOM 1676 N N . SER A 1 214 ? 10.116 -20.705 -17.109 1.00 90.88 214 SER A N 1
ATOM 1677 C CA . SER A 1 214 ? 11.074 -21.554 -16.380 1.00 90.88 214 SER A CA 1
ATOM 1678 C C . SER A 1 214 ? 11.585 -22.745 -17.199 1.00 90.88 214 SER A C 1
ATOM 1680 O O . SER A 1 214 ? 12.646 -23.289 -16.906 1.00 90.88 214 SER A O 1
ATOM 1682 N N . ARG A 1 215 ? 10.864 -23.128 -18.260 1.00 92.81 215 ARG A N 1
ATOM 1683 C CA . ARG A 1 215 ? 11.278 -24.140 -19.245 1.00 92.81 215 ARG A CA 1
ATOM 1684 C C . ARG A 1 215 ? 12.020 -23.553 -20.453 1.00 92.81 215 ARG A C 1
ATOM 1686 O O . ARG A 1 215 ? 12.247 -24.274 -21.421 1.00 92.81 215 ARG A O 1
ATOM 1693 N N . GLY A 1 216 ? 12.339 -22.257 -20.443 1.00 91.38 216 GLY A N 1
ATOM 1694 C CA . GLY A 1 216 ? 12.977 -21.558 -21.564 1.00 91.38 216 GLY A CA 1
ATOM 1695 C C . GLY A 1 216 ? 12.068 -21.361 -22.784 1.00 91.38 216 GLY A C 1
ATOM 1696 O O . GLY A 1 216 ? 12.536 -21.010 -23.861 1.00 91.38 216 GLY A O 1
ATOM 1697 N N . MET A 1 217 ? 10.756 -21.582 -22.654 1.00 94.00 217 MET A N 1
ATOM 1698 C CA . MET A 1 217 ? 9.785 -21.470 -23.749 1.00 94.00 217 MET A CA 1
ATOM 1699 C C . MET A 1 217 ? 9.169 -20.063 -23.824 1.00 94.00 217 MET A C 1
ATOM 1701 O O . MET A 1 217 ? 7.943 -19.915 -23.850 1.00 94.00 217 MET A O 1
ATOM 1705 N N . GLY A 1 218 ? 10.011 -19.025 -23.875 1.00 89.75 218 GLY A N 1
ATOM 1706 C CA . GLY A 1 218 ? 9.589 -17.615 -23.853 1.00 89.75 218 GLY A CA 1
ATOM 1707 C C . GLY A 1 218 ? 8.587 -17.244 -24.955 1.00 89.75 218 GLY A C 1
ATOM 1708 O O . GLY A 1 218 ? 7.564 -16.617 -24.683 1.00 89.75 218 GLY A O 1
ATOM 1709 N N . SER A 1 219 ? 8.786 -17.744 -26.179 1.00 92.75 219 SER A N 1
ATOM 1710 C CA . SER A 1 219 ? 7.879 -17.497 -27.314 1.00 92.75 219 SER A CA 1
ATOM 1711 C C . SER A 1 219 ? 6.458 -18.037 -27.104 1.00 92.75 219 SER A C 1
ATOM 1713 O O . SER A 1 219 ? 5.496 -17.456 -27.602 1.00 92.75 219 SER A O 1
ATOM 1715 N N . LYS A 1 220 ? 6.298 -19.120 -26.329 1.00 94.12 220 LYS A N 1
ATOM 1716 C CA . LYS A 1 220 ? 4.984 -19.671 -25.948 1.00 94.12 220 LYS A CA 1
ATOM 1717 C C . LYS A 1 220 ? 4.402 -18.985 -24.712 1.00 94.12 220 LYS A C 1
ATOM 1719 O O . LYS A 1 220 ? 3.185 -18.974 -24.545 1.00 94.12 220 LYS A O 1
ATOM 1724 N N . ALA A 1 221 ? 5.251 -18.431 -23.848 1.00 95.62 221 ALA A N 1
ATOM 1725 C CA . ALA A 1 221 ? 4.836 -17.723 -22.642 1.00 95.62 221 ALA A CA 1
ATOM 1726 C C . ALA A 1 221 ? 4.252 -16.337 -22.946 1.00 95.62 221 ALA A C 1
ATOM 1728 O O . ALA A 1 221 ? 3.263 -15.942 -22.334 1.00 95.62 221 ALA A O 1
ATOM 1729 N N . LEU A 1 222 ? 4.814 -15.616 -23.917 1.00 96.50 222 LEU A N 1
ATOM 1730 C CA . LEU A 1 222 ? 4.363 -14.272 -24.272 1.00 96.50 222 LEU A CA 1
ATOM 1731 C C . LEU A 1 222 ? 2.857 -14.179 -24.605 1.00 96.50 222 LEU A C 1
ATOM 1733 O O . LEU A 1 222 ? 2.173 -13.383 -23.963 1.00 96.50 222 LEU A O 1
ATOM 1737 N N . PRO A 1 223 ? 2.274 -15.000 -25.506 1.00 97.38 223 PRO A N 1
ATOM 1738 C CA . PRO A 1 223 ? 0.836 -14.927 -25.788 1.00 97.38 223 PRO A CA 1
ATOM 1739 C C . PRO A 1 223 ? -0.032 -15.251 -24.563 1.00 97.38 223 PRO A C 1
ATOM 1741 O O . PRO A 1 223 ? -1.148 -14.746 -24.447 1.00 97.38 223 PRO A O 1
ATOM 1744 N N . LYS A 1 224 ? 0.481 -16.055 -23.623 1.00 97.12 224 LYS A N 1
ATOM 1745 C CA . LYS A 1 224 ? -0.194 -16.376 -22.360 1.00 97.12 224 LYS A CA 1
ATOM 1746 C C . LYS A 1 224 ? -0.239 -15.166 -21.425 1.00 97.12 224 LYS A C 1
ATOM 1748 O O . LYS A 1 224 ? -1.299 -14.857 -20.889 1.00 97.12 224 LYS A O 1
ATOM 1753 N N . LEU A 1 225 ? 0.860 -14.418 -21.323 1.00 96.19 225 LEU A N 1
ATOM 1754 C CA . LEU A 1 225 ? 0.902 -13.152 -20.581 1.00 96.19 225 LEU A CA 1
ATOM 1755 C C . LEU A 1 225 ? 0.006 -12.085 -21.207 1.00 96.19 225 LEU A C 1
ATOM 1757 O O . LEU A 1 225 ? -0.721 -11.409 -20.490 1.00 96.19 225 LEU A O 1
ATOM 1761 N N . LEU A 1 226 ? 0.007 -11.951 -22.536 1.00 96.94 226 LEU A N 1
ATOM 1762 C CA . LEU A 1 226 ? -0.848 -10.975 -23.217 1.00 96.94 226 LEU A CA 1
ATOM 1763 C C . LEU A 1 226 ? -2.335 -11.293 -23.032 1.00 96.94 226 LEU A C 1
ATOM 1765 O O . LEU A 1 226 ? -3.137 -10.384 -22.826 1.00 96.94 226 LEU A O 1
ATOM 1769 N N . LYS A 1 227 ? -2.708 -12.580 -23.055 1.00 96.56 227 LYS A N 1
ATOM 1770 C CA . LYS A 1 227 ? -4.076 -13.000 -22.736 1.00 96.56 227 LYS A CA 1
ATOM 1771 C C . LYS A 1 227 ? -4.426 -12.689 -21.279 1.00 96.56 227 LYS A C 1
ATOM 1773 O O . LYS A 1 227 ? -5.497 -12.141 -21.042 1.00 96.56 227 LYS A O 1
ATOM 1778 N N . ALA A 1 228 ? -3.523 -12.969 -20.336 1.00 94.44 228 AL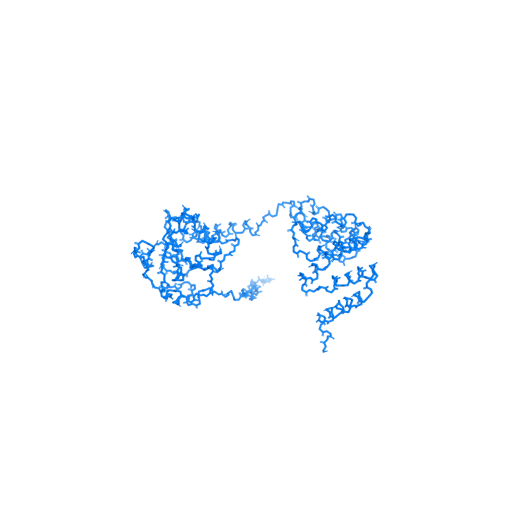A A N 1
ATOM 1779 C CA . ALA A 1 228 ? -3.714 -12.606 -18.934 1.00 94.44 228 ALA A CA 1
ATOM 1780 C C . ALA A 1 228 ? -3.945 -11.096 -18.768 1.00 94.44 228 ALA A C 1
ATOM 1782 O O . ALA A 1 228 ? -4.925 -10.699 -18.156 1.00 94.44 228 ALA A O 1
ATOM 1783 N N . LEU A 1 229 ? -3.124 -10.263 -19.412 1.00 93.94 229 LEU A N 1
ATOM 1784 C CA . LEU A 1 229 ? -3.225 -8.800 -19.357 1.00 93.94 229 LEU A CA 1
ATOM 1785 C C . LEU A 1 229 ? -4.467 -8.225 -20.049 1.00 93.94 229 LEU A C 1
ATOM 1787 O O . LEU A 1 229 ? -4.882 -7.110 -19.737 1.00 93.94 229 LEU A O 1
ATOM 1791 N N . LYS A 1 230 ? -5.044 -8.956 -21.009 1.00 95.31 230 LYS A N 1
ATOM 1792 C CA . LYS A 1 230 ? -6.319 -8.596 -21.640 1.00 95.31 230 LYS A CA 1
ATOM 1793 C C . LYS A 1 230 ? -7.503 -8.869 -20.711 1.00 95.31 230 LYS A C 1
ATOM 1795 O O . LYS A 1 230 ? -8.475 -8.124 -20.748 1.00 95.31 230 LYS A O 1
ATOM 1800 N N . LEU A 1 231 ? -7.428 -9.954 -19.943 1.00 91.31 231 LEU A N 1
ATOM 1801 C CA . LEU A 1 231 ? -8.460 -10.360 -18.989 1.00 91.31 231 LEU A CA 1
ATOM 1802 C C . LEU A 1 231 ? -8.381 -9.547 -17.691 1.00 91.31 231 LEU A C 1
ATOM 1804 O O . LEU A 1 231 ? -9.410 -9.189 -17.132 1.00 91.31 231 LEU A O 1
ATOM 1808 N N . ASP A 1 232 ? -7.166 -9.231 -17.250 1.00 87.38 232 ASP A N 1
ATOM 1809 C CA . ASP A 1 232 ? -6.889 -8.408 -16.080 1.00 87.38 232 ASP A CA 1
ATOM 1810 C C . ASP A 1 232 ? -5.646 -7.540 -16.325 1.00 87.38 232 ASP A C 1
ATOM 1812 O O . ASP A 1 232 ? -4.497 -7.994 -16.296 1.00 87.38 232 ASP A O 1
ATOM 1816 N N . SER A 1 233 ? -5.883 -6.253 -16.567 1.00 87.19 233 SER A N 1
ATOM 1817 C CA . SER A 1 233 ? -4.830 -5.279 -16.844 1.00 87.19 233 SER A CA 1
ATOM 1818 C C . SER A 1 233 ? -4.042 -4.844 -15.606 1.00 87.19 233 SER A C 1
ATOM 1820 O O . SER A 1 233 ? -3.044 -4.134 -15.765 1.00 87.19 233 SER A O 1
ATOM 1822 N N . SER A 1 234 ? -4.474 -5.224 -14.400 1.00 84.38 234 SER A N 1
ATOM 1823 C CA . SER A 1 234 ? -3.828 -4.846 -13.136 1.00 84.38 234 SER A CA 1
ATOM 1824 C C . SER A 1 234 ? -2.635 -5.739 -12.772 1.00 84.38 234 SER A C 1
ATOM 1826 O O . SER A 1 234 ? -1.872 -5.413 -11.866 1.00 84.38 234 SER A O 1
ATOM 1828 N N . LEU A 1 235 ? -2.419 -6.838 -13.507 1.00 86.56 235 LEU A N 1
ATOM 1829 C CA . LEU A 1 235 ? -1.348 -7.806 -13.255 1.00 86.56 235 LEU A CA 1
ATOM 1830 C C . LEU A 1 235 ? 0.045 -7.236 -13.588 1.00 86.56 235 LEU A C 1
ATOM 1832 O O . LEU A 1 235 ? 0.612 -7.512 -14.650 1.00 86.56 235 LEU A O 1
ATOM 1836 N N . VAL A 1 236 ? 0.622 -6.463 -12.664 1.00 89.00 236 VAL A N 1
ATOM 1837 C CA . VAL A 1 236 ? 1.948 -5.829 -12.811 1.00 89.00 236 VAL A CA 1
ATOM 1838 C C . VAL A 1 236 ? 3.033 -6.865 -13.114 1.00 89.00 236 VAL A C 1
ATOM 1840 O O . VAL A 1 236 ? 3.795 -6.696 -14.066 1.00 89.00 236 VAL A O 1
ATOM 1843 N N . ASP A 1 237 ? 3.042 -7.994 -12.404 1.00 88.00 237 ASP A N 1
ATOM 1844 C CA . ASP A 1 237 ? 3.975 -9.102 -12.645 1.00 88.00 237 ASP A CA 1
ATOM 1845 C C . ASP A 1 237 ? 3.930 -9.618 -14.088 1.00 88.00 237 ASP A C 1
ATOM 1847 O O . ASP A 1 237 ? 4.972 -9.891 -14.693 1.00 88.00 237 ASP A O 1
ATOM 1851 N N . ALA A 1 238 ? 2.728 -9.734 -14.662 1.00 91.75 238 ALA A N 1
ATOM 1852 C CA . ALA A 1 238 ? 2.561 -10.186 -16.037 1.00 91.75 238 ALA A CA 1
ATOM 1853 C C . ALA A 1 238 ? 3.125 -9.162 -17.034 1.00 91.75 238 ALA A C 1
ATOM 1855 O O . ALA A 1 238 ? 3.738 -9.562 -18.027 1.00 91.75 238 ALA A O 1
ATOM 1856 N N . ARG A 1 239 ? 3.000 -7.855 -16.748 1.00 94.62 239 ARG A N 1
ATOM 1857 C CA . ARG A 1 239 ? 3.633 -6.785 -17.544 1.00 94.62 239 ARG A CA 1
ATOM 1858 C C . ARG A 1 239 ? 5.150 -6.869 -17.483 1.00 94.62 239 ARG A C 1
ATOM 1860 O O . ARG A 1 239 ? 5.795 -6.823 -18.525 1.00 94.62 239 ARG A O 1
ATOM 1867 N N . LEU A 1 240 ? 5.718 -7.052 -16.291 1.00 93.81 240 LEU A N 1
ATOM 1868 C CA . LEU A 1 240 ? 7.167 -7.180 -16.112 1.00 93.81 240 LEU A CA 1
ATOM 1869 C C . LEU A 1 240 ? 7.726 -8.391 -16.865 1.00 93.81 240 LEU A C 1
ATOM 1871 O O . LEU A 1 240 ? 8.748 -8.286 -17.542 1.00 93.81 240 LEU A O 1
ATOM 1875 N N . MET A 1 241 ? 7.047 -9.539 -16.783 1.00 95.50 241 MET A N 1
ATOM 1876 C CA . MET A 1 241 ? 7.433 -10.736 -17.533 1.00 95.50 241 MET A CA 1
ATOM 1877 C C . MET A 1 241 ? 7.321 -10.520 -19.044 1.00 95.50 241 MET A C 1
ATOM 1879 O O . MET A 1 241 ? 8.246 -10.880 -19.768 1.00 95.50 241 MET A O 1
ATOM 1883 N N . ALA A 1 242 ? 6.236 -9.904 -19.522 1.00 97.25 242 ALA A N 1
ATOM 1884 C CA . ALA A 1 242 ? 6.052 -9.626 -20.944 1.00 97.25 242 ALA A CA 1
ATOM 1885 C C . ALA A 1 242 ? 7.121 -8.653 -21.457 1.00 97.25 242 ALA A C 1
ATOM 1887 O O . ALA A 1 242 ? 7.723 -8.906 -22.495 1.00 97.25 242 ALA A O 1
ATOM 1888 N N . GLY A 1 243 ? 7.418 -7.593 -20.698 1.00 96.75 243 GLY A N 1
ATOM 1889 C CA . GLY A 1 243 ? 8.480 -6.640 -21.011 1.00 96.75 243 GLY A CA 1
ATOM 1890 C C . GLY A 1 243 ? 9.851 -7.307 -21.131 1.00 96.75 243 GLY A C 1
ATOM 1891 O O . GLY A 1 243 ? 10.573 -7.046 -22.090 1.00 96.75 243 GLY A O 1
ATOM 1892 N N . ARG A 1 244 ? 10.194 -8.231 -20.221 1.00 96.00 244 ARG A N 1
ATOM 1893 C CA . ARG A 1 244 ? 11.441 -9.014 -20.308 1.00 96.00 244 ARG A CA 1
ATOM 1894 C C . ARG A 1 244 ? 11.488 -9.904 -21.550 1.00 96.00 244 ARG A C 1
ATOM 1896 O O . ARG A 1 244 ? 12.490 -9.889 -22.254 1.00 96.00 244 ARG A O 1
ATOM 1903 N N . LEU A 1 245 ? 10.402 -10.613 -21.860 1.00 96.50 245 LEU A N 1
ATOM 1904 C CA . LEU A 1 245 ? 10.327 -11.439 -23.070 1.00 96.50 245 LEU A CA 1
ATOM 1905 C C . LEU A 1 245 ? 10.419 -10.603 -24.353 1.00 96.50 245 LEU A C 1
ATOM 1907 O O . LEU A 1 245 ? 11.003 -11.049 -25.336 1.00 96.50 245 LEU A O 1
ATOM 1911 N N . TYR A 1 246 ? 9.880 -9.382 -24.352 1.00 97.56 246 TYR A N 1
ATOM 1912 C CA . TYR A 1 246 ? 10.046 -8.461 -25.471 1.00 97.56 246 TYR A CA 1
ATOM 1913 C C . TYR A 1 246 ? 11.484 -7.945 -25.605 1.00 97.56 246 TYR A C 1
ATOM 1915 O O . TYR A 1 246 ? 11.949 -7.821 -26.733 1.00 97.56 246 TYR A O 1
ATOM 1923 N N . ILE A 1 247 ? 12.209 -7.709 -24.500 1.00 95.06 247 ILE A N 1
ATOM 1924 C CA . ILE A 1 247 ? 13.657 -7.421 -24.549 1.00 95.06 247 ILE A CA 1
ATOM 1925 C C . ILE A 1 247 ? 14.412 -8.598 -25.178 1.00 95.06 247 ILE A C 1
ATOM 1927 O O . ILE A 1 247 ? 15.239 -8.379 -26.056 1.00 95.06 247 ILE A O 1
ATOM 1931 N N . GLU A 1 248 ? 14.132 -9.833 -24.749 1.00 93.62 248 GLU A N 1
ATOM 1932 C CA . GLU A 1 248 ? 14.776 -11.042 -25.293 1.00 93.62 248 GLU A CA 1
ATOM 1933 C C . GLU A 1 248 ? 14.496 -11.233 -26.789 1.00 93.62 248 GLU A C 1
ATOM 1935 O O . GLU A 1 248 ? 15.348 -11.723 -27.524 1.00 93.62 248 GLU A O 1
ATOM 1940 N N . ALA A 1 249 ? 13.313 -10.820 -27.245 1.00 93.88 249 ALA A N 1
ATOM 1941 C CA . ALA A 1 249 ? 12.929 -10.816 -28.652 1.00 93.88 249 ALA A CA 1
ATOM 1942 C C . ALA A 1 249 ? 13.393 -9.560 -29.419 1.00 93.88 249 ALA A C 1
ATOM 1944 O O . ALA A 1 249 ? 12.964 -9.362 -30.554 1.00 93.88 249 ALA A O 1
ATOM 1945 N N . GLU A 1 250 ? 14.196 -8.690 -28.794 1.00 94.62 250 GLU A N 1
ATOM 1946 C CA . GLU A 1 250 ? 14.667 -7.398 -29.325 1.00 94.62 250 GLU A CA 1
ATOM 1947 C C . GLU A 1 250 ? 13.542 -6.437 -29.765 1.00 94.62 250 GLU A C 1
ATOM 1949 O O . GLU A 1 250 ? 13.762 -5.450 -30.468 1.00 94.62 250 GLU A O 1
ATOM 1954 N N . ASN A 1 251 ? 12.311 -6.669 -29.302 1.00 95.94 251 ASN A N 1
ATOM 1955 C CA . ASN A 1 251 ? 11.172 -5.795 -29.549 1.00 95.94 251 ASN A CA 1
ATOM 1956 C C . ASN A 1 251 ? 11.093 -4.708 -28.467 1.00 95.94 251 ASN A C 1
ATOM 1958 O O . ASN A 1 251 ? 10.248 -4.718 -27.568 1.00 95.94 251 ASN A O 1
ATOM 1962 N N . PHE A 1 252 ? 12.013 -3.753 -28.560 1.00 94.56 252 PHE A N 1
ATOM 1963 C CA . PHE A 1 252 ? 12.184 -2.688 -27.572 1.00 94.56 252 PHE A CA 1
ATOM 1964 C C . PHE A 1 252 ? 10.974 -1.749 -27.454 1.00 94.56 252 PHE A C 1
ATOM 1966 O O . PHE A 1 252 ? 10.718 -1.227 -26.370 1.00 94.56 252 PHE A O 1
ATOM 1973 N N . GLY A 1 253 ? 10.201 -1.562 -28.530 1.00 95.44 253 GLY A N 1
ATOM 1974 C CA . GLY A 1 253 ? 8.997 -0.724 -28.512 1.00 95.44 253 GLY A CA 1
ATOM 1975 C C . GLY A 1 253 ? 7.913 -1.290 -27.594 1.00 95.44 253 GLY A C 1
ATOM 1976 O O . GLY A 1 253 ? 7.439 -0.605 -26.687 1.00 95.44 253 GLY A O 1
ATOM 1977 N N . GLU A 1 254 ? 7.582 -2.570 -27.770 1.00 96.56 254 GLU A N 1
ATOM 1978 C CA . GLU A 1 254 ? 6.613 -3.253 -26.907 1.00 96.56 254 GLU A CA 1
ATOM 1979 C C . GLU A 1 254 ? 7.143 -3.424 -25.480 1.00 96.56 254 GLU A C 1
ATOM 1981 O O . GLU A 1 254 ? 6.399 -3.231 -24.517 1.00 96.56 254 GLU A O 1
ATOM 1986 N N . ALA A 1 255 ? 8.441 -3.712 -25.320 1.00 97.38 255 ALA A N 1
ATOM 1987 C CA . ALA A 1 255 ? 9.066 -3.788 -24.003 1.00 97.38 255 ALA A CA 1
ATOM 1988 C C . ALA A 1 255 ? 8.902 -2.477 -23.219 1.00 97.38 255 ALA A C 1
ATOM 1990 O O . ALA A 1 255 ? 8.456 -2.501 -22.069 1.00 97.38 255 ALA A O 1
ATOM 1991 N N . LYS A 1 256 ? 9.201 -1.333 -23.856 1.00 97.25 256 LYS A N 1
ATOM 1992 C CA . LYS A 1 256 ? 9.028 0.003 -23.269 1.00 97.25 256 LYS A CA 1
ATOM 1993 C C . LYS A 1 256 ? 7.596 0.203 -22.777 1.00 97.25 256 LYS A C 1
ATOM 1995 O O . LYS A 1 256 ? 7.399 0.520 -21.606 1.00 97.25 256 LYS A O 1
ATOM 2000 N N . ALA A 1 257 ? 6.613 -0.069 -23.637 1.00 96.69 257 ALA A N 1
ATOM 2001 C CA . ALA A 1 257 ? 5.202 0.111 -23.313 1.00 96.69 257 ALA A CA 1
ATOM 2002 C C . ALA A 1 257 ? 4.748 -0.749 -22.118 1.00 96.69 257 ALA A C 1
ATOM 2004 O O . ALA A 1 257 ? 3.932 -0.301 -21.311 1.00 96.69 257 ALA A O 1
ATOM 2005 N N . GLN A 1 258 ? 5.266 -1.976 -21.970 1.00 96.56 258 GLN A N 1
ATOM 2006 C CA . GLN A 1 258 ? 4.932 -2.811 -20.810 1.00 96.56 258 GLN A CA 1
ATOM 2007 C C . GLN A 1 258 ? 5.531 -2.271 -19.507 1.00 96.56 258 GLN A C 1
ATOM 2009 O O . GLN A 1 258 ? 4.838 -2.265 -18.488 1.00 96.56 258 GLN A O 1
ATOM 2014 N N . PHE A 1 259 ? 6.783 -1.802 -19.523 1.00 96.88 259 PHE A N 1
ATOM 2015 C CA . PHE A 1 259 ? 7.420 -1.246 -18.325 1.00 96.88 259 PHE A CA 1
ATOM 2016 C C . PHE A 1 259 ? 6.843 0.114 -17.923 1.00 96.88 259 PHE A C 1
ATOM 2018 O O . PHE A 1 259 ? 6.684 0.363 -16.732 1.00 96.88 259 PHE A O 1
ATOM 2025 N N . GLU A 1 260 ? 6.467 0.967 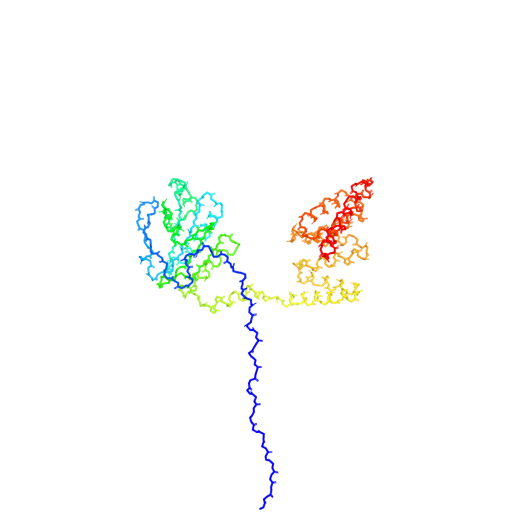-18.879 1.00 95.50 260 GLU A N 1
ATOM 2026 C CA . GLU A 1 260 ? 5.776 2.232 -18.589 1.00 95.50 260 GLU A CA 1
ATOM 2027 C C . GLU A 1 260 ? 4.428 1.980 -17.905 1.00 95.50 260 GLU A C 1
ATOM 2029 O O . GLU A 1 260 ? 4.180 2.519 -16.830 1.00 95.50 260 GLU A O 1
ATOM 2034 N N . LYS A 1 261 ? 3.613 1.058 -18.432 1.00 93.12 261 LYS A N 1
ATOM 2035 C CA . LYS A 1 261 ? 2.343 0.664 -17.795 1.00 93.12 261 LYS A CA 1
ATOM 2036 C C . LYS A 1 261 ? 2.532 0.008 -16.425 1.00 93.12 261 LYS A C 1
ATOM 2038 O O . LYS A 1 261 ? 1.688 0.157 -15.544 1.00 93.12 261 LYS A O 1
ATOM 2043 N N . ALA A 1 262 ? 3.622 -0.735 -16.230 1.00 90.50 262 ALA A N 1
ATOM 2044 C CA . ALA A 1 262 ? 3.963 -1.269 -14.913 1.00 90.50 262 ALA A CA 1
ATOM 2045 C C . ALA A 1 262 ? 4.274 -0.135 -13.917 1.00 90.50 262 ALA A C 1
ATOM 2047 O O . ALA A 1 262 ? 3.811 -0.192 -12.784 1.00 90.50 262 ALA A O 1
ATOM 2048 N N . LEU A 1 263 ? 4.975 0.918 -14.352 1.00 90.12 263 LEU A N 1
ATOM 2049 C CA . LEU A 1 263 ? 5.295 2.093 -13.531 1.00 90.12 263 LEU A CA 1
ATOM 2050 C C . LEU A 1 263 ? 4.103 3.018 -13.268 1.00 90.12 263 LEU A C 1
ATOM 2052 O O . LEU A 1 263 ? 4.097 3.705 -12.251 1.00 90.12 263 LEU A O 1
ATOM 2056 N N . GLU A 1 264 ? 3.107 3.047 -14.154 1.00 90.81 264 GLU A N 1
ATOM 2057 C CA . GLU A 1 264 ? 1.826 3.719 -13.888 1.00 90.81 264 GLU A CA 1
ATOM 2058 C C . GLU A 1 264 ? 1.087 3.065 -12.712 1.00 90.81 264 GLU A C 1
ATOM 2060 O O . GLU A 1 264 ? 0.449 3.757 -11.924 1.00 90.81 264 GLU A O 1
ATOM 2065 N N . SER A 1 265 ? 1.193 1.737 -12.589 1.00 84.19 265 SER A N 1
ATOM 2066 C CA . SER A 1 265 ? 0.535 0.961 -11.529 1.00 84.19 265 SER A CA 1
ATOM 2067 C C . SER A 1 265 ? 1.343 0.959 -10.228 1.00 84.19 265 SER A C 1
ATOM 2069 O O . SER A 1 265 ? 0.782 1.133 -9.151 1.00 84.19 265 SER A O 1
ATOM 2071 N N . ASP A 1 266 ? 2.661 0.782 -10.329 1.00 82.12 266 ASP A N 1
ATOM 2072 C CA . ASP A 1 266 ? 3.596 0.838 -9.207 1.00 82.12 266 ASP A CA 1
ATOM 2073 C C . ASP A 1 266 ? 4.793 1.746 -9.550 1.00 82.12 266 ASP A C 1
ATOM 2075 O O . ASP A 1 266 ? 5.809 1.289 -10.095 1.00 82.12 266 ASP A O 1
ATOM 2079 N N . PRO A 1 267 ? 4.722 3.042 -9.189 1.00 87.06 267 PRO A N 1
ATOM 2080 C CA . PRO A 1 267 ? 5.826 3.978 -9.388 1.00 87.06 267 PRO A CA 1
ATOM 2081 C C . PRO A 1 267 ? 7.107 3.608 -8.620 1.00 87.06 267 PRO A C 1
ATOM 2083 O O . PRO A 1 267 ? 8.185 4.124 -8.942 1.00 87.06 267 PRO A O 1
ATOM 2086 N N . GLY A 1 268 ? 7.011 2.754 -7.597 1.00 85.50 268 GLY A N 1
ATOM 2087 C CA . GLY A 1 268 ? 8.126 2.281 -6.779 1.00 85.50 268 GLY A CA 1
ATOM 2088 C C . GLY A 1 268 ? 8.847 1.058 -7.350 1.00 85.50 268 GLY A C 1
ATOM 2089 O O . GLY A 1 268 ? 9.925 0.723 -6.860 1.00 85.50 268 GLY A O 1
ATOM 2090 N N . SER A 1 269 ? 8.313 0.425 -8.401 1.00 87.31 269 SER A N 1
ATOM 2091 C CA . SER A 1 269 ? 8.844 -0.832 -8.936 1.00 87.31 269 SER A CA 1
ATOM 2092 C C . SER A 1 269 ? 10.266 -0.681 -9.489 1.00 87.31 269 SER A C 1
ATOM 2094 O O . SER A 1 269 ? 10.481 -0.203 -10.609 1.00 87.31 269 SER A O 1
ATOM 2096 N N . HIS A 1 270 ? 11.270 -1.135 -8.732 1.00 90.81 270 HIS A N 1
ATOM 2097 C CA . HIS A 1 270 ? 12.658 -1.126 -9.197 1.00 90.81 270 HIS A CA 1
ATOM 2098 C C . HIS A 1 270 ? 12.870 -2.031 -10.418 1.00 90.81 270 HIS A C 1
ATOM 2100 O O . HIS A 1 270 ? 13.659 -1.686 -11.296 1.00 90.81 270 HIS A O 1
ATOM 2106 N N . ASP A 1 271 ? 12.131 -3.138 -10.527 1.00 90.62 271 ASP A N 1
ATOM 2107 C CA . ASP A 1 271 ? 12.210 -4.066 -11.660 1.00 90.62 271 ASP A CA 1
ATOM 2108 C C . ASP A 1 271 ? 11.689 -3.436 -12.950 1.00 90.62 271 ASP A C 1
ATOM 2110 O O . ASP A 1 271 ? 12.320 -3.570 -14.003 1.00 90.62 271 ASP A O 1
ATOM 2114 N N . ALA A 1 272 ? 10.578 -2.695 -12.871 1.00 93.06 272 ALA A N 1
ATOM 2115 C CA . ALA A 1 272 ? 10.064 -1.946 -14.011 1.00 93.06 272 ALA A CA 1
ATOM 2116 C C . ALA A 1 272 ? 11.057 -0.864 -14.458 1.00 93.06 272 ALA A C 1
ATOM 2118 O O . ALA A 1 272 ? 11.296 -0.697 -15.655 1.00 93.06 272 ALA A O 1
ATOM 2119 N N . ARG A 1 273 ? 11.693 -0.167 -13.504 1.00 96.94 273 ARG A N 1
ATOM 2120 C CA . ARG A 1 273 ? 12.721 0.846 -13.794 1.00 96.94 273 ARG A CA 1
ATOM 2121 C C . ARG A 1 273 ? 13.987 0.245 -14.406 1.00 96.94 273 ARG A C 1
ATOM 2123 O O . ARG A 1 273 ? 14.521 0.832 -15.344 1.00 96.94 273 ARG A O 1
ATOM 2130 N N . ILE A 1 274 ? 14.447 -0.919 -13.935 1.00 97.06 274 ILE A N 1
ATOM 2131 C CA . ILE A 1 274 ? 15.567 -1.655 -14.553 1.00 97.06 274 ILE A CA 1
ATOM 2132 C C . ILE A 1 274 ? 15.214 -2.048 -15.987 1.00 97.06 274 ILE A C 1
ATOM 2134 O O . ILE A 1 274 ? 16.026 -1.848 -16.893 1.00 97.06 274 ILE A O 1
ATOM 2138 N N . GLY A 1 275 ? 14.010 -2.586 -16.200 1.00 96.00 275 GLY A N 1
ATOM 2139 C CA . GLY A 1 275 ? 13.512 -2.963 -17.521 1.00 96.00 275 GLY A CA 1
ATOM 2140 C C . GLY A 1 275 ? 13.468 -1.777 -18.481 1.00 96.00 275 GLY A C 1
ATOM 2141 O O . GLY A 1 275 ? 14.088 -1.822 -19.543 1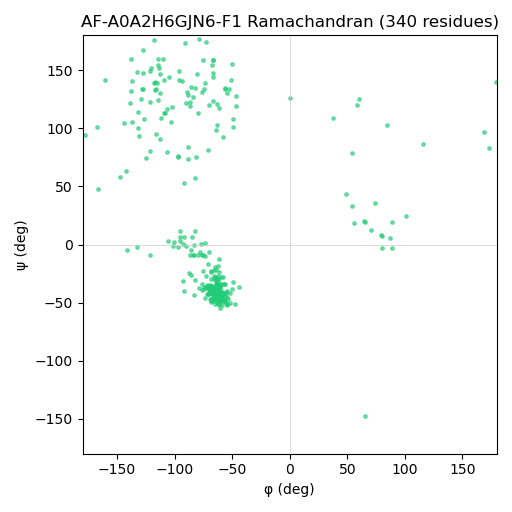.00 96.00 275 GLY A O 1
ATOM 2142 N N . LEU A 1 276 ? 12.831 -0.676 -18.071 1.00 97.94 276 LEU A N 1
ATOM 2143 C CA . LEU A 1 276 ? 12.755 0.553 -18.859 1.00 97.94 276 LEU A CA 1
ATOM 2144 C C . LEU A 1 276 ? 14.145 1.142 -19.136 1.00 97.94 276 LEU A C 1
ATOM 2146 O O . LEU A 1 276 ? 14.449 1.483 -20.274 1.00 97.94 276 LEU A O 1
ATOM 2150 N N . GLY A 1 277 ? 15.016 1.201 -18.127 1.00 97.88 277 GLY A N 1
ATOM 2151 C CA . GLY A 1 277 ? 16.398 1.654 -18.286 1.00 97.88 277 GLY A CA 1
ATOM 2152 C C . GLY A 1 277 ? 17.202 0.791 -19.263 1.00 97.88 277 GLY A C 1
ATOM 2153 O O . GLY A 1 277 ? 17.959 1.321 -20.070 1.00 97.88 277 GLY A O 1
ATOM 2154 N N . THR A 1 278 ? 16.990 -0.528 -19.254 1.00 97.75 278 THR A N 1
ATOM 2155 C CA . THR A 1 278 ? 17.618 -1.463 -20.205 1.00 97.75 278 THR A CA 1
ATOM 2156 C C . THR A 1 278 ? 17.135 -1.211 -21.635 1.00 97.75 278 THR A C 1
ATOM 2158 O O . THR A 1 278 ? 17.940 -1.198 -22.564 1.00 97.75 278 THR A O 1
ATOM 2161 N N . VAL A 1 279 ? 15.835 -0.968 -21.817 1.00 97.88 279 VAL A N 1
ATOM 2162 C CA . VAL A 1 279 ? 15.248 -0.647 -23.125 1.00 97.88 279 VAL A CA 1
ATOM 2163 C C . VAL A 1 279 ? 15.761 0.695 -23.656 1.00 97.88 279 VAL A C 1
ATOM 2165 O O . VAL A 1 279 ? 16.141 0.789 -24.820 1.00 97.88 279 VAL A O 1
ATOM 2168 N N . LEU A 1 280 ? 15.832 1.722 -22.805 1.00 97.69 280 LEU A N 1
ATOM 2169 C CA . LEU A 1 280 ? 16.358 3.044 -23.165 1.00 97.69 280 LEU A CA 1
ATOM 2170 C C . LEU A 1 280 ? 17.850 2.986 -23.520 1.00 97.69 280 LEU A C 1
ATOM 2172 O O . LEU A 1 280 ? 18.274 3.585 -24.506 1.00 97.69 280 LEU A O 1
ATOM 2176 N N . LEU A 1 281 ? 18.631 2.195 -22.778 1.00 97.31 281 LEU A N 1
ATOM 2177 C CA . LEU A 1 281 ? 20.037 1.926 -23.080 1.00 97.31 281 LEU A CA 1
ATOM 2178 C C . LEU A 1 281 ? 20.207 1.278 -24.464 1.00 97.31 281 LEU A C 1
ATOM 2180 O O . LEU A 1 281 ? 21.105 1.666 -25.211 1.00 97.31 281 LEU A O 1
ATOM 2184 N N . ALA A 1 282 ? 19.354 0.308 -24.812 1.00 94.94 282 ALA A N 1
ATOM 2185 C CA . ALA A 1 282 ? 19.364 -0.330 -26.129 1.00 94.94 282 ALA A CA 1
ATOM 2186 C C . ALA A 1 282 ? 18.960 0.645 -27.250 1.00 94.94 282 ALA A C 1
ATOM 2188 O O . ALA A 1 282 ? 19.552 0.619 -28.326 1.00 94.94 282 ALA A O 1
ATOM 2189 N N . ALA A 1 283 ? 18.013 1.546 -26.973 1.00 93.38 283 ALA A N 1
ATOM 2190 C CA . ALA A 1 283 ? 17.591 2.606 -27.889 1.00 93.38 283 ALA A CA 1
ATOM 2191 C C . ALA A 1 283 ? 18.610 3.757 -28.028 1.00 93.38 283 ALA A C 1
ATOM 2193 O O . ALA A 1 283 ? 18.448 4.612 -28.896 1.00 93.38 283 ALA A O 1
ATOM 2194 N N . GLY A 1 284 ? 19.652 3.795 -27.190 1.00 94.50 284 GLY A N 1
ATOM 2195 C CA . GLY A 1 284 ? 20.667 4.851 -27.192 1.00 94.50 284 GLY A CA 1
ATOM 2196 C C . GLY A 1 284 ? 20.254 6.136 -26.470 1.00 94.50 284 GLY A C 1
ATOM 2197 O O . GLY A 1 284 ? 21.009 7.105 -26.494 1.00 94.50 284 GLY A O 1
ATOM 2198 N N . ASP A 1 285 ? 19.108 6.153 -25.787 1.00 96.94 285 ASP A N 1
ATOM 2199 C CA . ASP A 1 285 ? 18.693 7.270 -24.934 1.00 96.94 285 ASP A CA 1
ATOM 2200 C C . ASP A 1 285 ? 19.392 7.161 -23.571 1.00 96.94 285 ASP A C 1
ATOM 2202 O O . ASP A 1 285 ? 18.841 6.698 -22.566 1.00 96.94 285 ASP A O 1
ATOM 2206 N N . LEU A 1 286 ? 20.681 7.504 -23.574 1.00 97.44 286 LEU A N 1
ATOM 2207 C CA . LEU A 1 286 ? 21.581 7.270 -22.448 1.00 97.44 286 LEU A CA 1
ATOM 2208 C C . LEU A 1 286 ? 21.237 8.137 -21.226 1.00 97.44 286 LEU A C 1
ATOM 2210 O O . LEU A 1 286 ? 21.494 7.724 -20.095 1.00 97.44 286 LEU A O 1
ATOM 2214 N N . ASP A 1 287 ? 20.667 9.327 -21.420 1.00 97.69 287 ASP A N 1
ATOM 2215 C CA . ASP A 1 287 ? 20.266 10.215 -20.322 1.00 97.69 287 ASP A CA 1
ATOM 2216 C C . ASP A 1 287 ? 19.010 9.701 -19.619 1.00 97.69 287 ASP A C 1
ATOM 2218 O O . ASP A 1 287 ? 18.989 9.590 -18.389 1.00 97.69 287 ASP A O 1
ATOM 2222 N N . ALA A 1 288 ? 17.992 9.291 -20.381 1.00 97.00 288 ALA A N 1
ATOM 2223 C CA . ALA A 1 288 ? 16.805 8.689 -19.790 1.00 97.00 288 ALA A CA 1
ATOM 2224 C C . ALA A 1 288 ? 17.125 7.333 -19.137 1.00 97.00 288 ALA A C 1
ATOM 2226 O O . ALA A 1 288 ? 16.607 7.033 -18.055 1.00 97.00 288 ALA A O 1
ATOM 2227 N N . ALA A 1 289 ? 18.004 6.528 -19.749 1.00 98.06 289 ALA A N 1
ATOM 2228 C CA . ALA A 1 289 ? 18.455 5.259 -19.182 1.00 98.06 289 ALA A CA 1
ATOM 2229 C C . ALA A 1 289 ? 19.147 5.455 -17.824 1.00 98.06 289 ALA A C 1
ATOM 2231 O O . ALA A 1 289 ? 18.800 4.772 -16.858 1.00 98.06 289 ALA A O 1
ATOM 2232 N N . GLU A 1 290 ? 20.075 6.414 -17.728 1.00 98.19 290 GLU A N 1
ATOM 2233 C CA . GLU A 1 290 ? 20.745 6.765 -16.470 1.00 98.19 290 GLU A CA 1
ATOM 2234 C C . GLU A 1 290 ? 19.732 7.126 -15.377 1.00 98.19 290 GLU A C 1
ATOM 2236 O O . GLU A 1 290 ? 19.773 6.552 -14.286 1.00 98.19 290 GLU A O 1
ATOM 2241 N N . ALA A 1 291 ? 18.783 8.017 -15.679 1.00 97.50 291 ALA A N 1
ATOM 2242 C CA . ALA A 1 291 ? 17.801 8.486 -14.705 1.00 97.50 291 ALA A CA 1
ATOM 2243 C C . ALA A 1 291 ? 16.926 7.350 -14.144 1.00 97.50 291 ALA A C 1
ATOM 2245 O O . ALA A 1 291 ? 16.628 7.323 -12.945 1.00 97.50 291 ALA A O 1
ATOM 2246 N N . GLN A 1 292 ? 16.508 6.400 -14.988 1.00 96.81 292 GLN A N 1
ATOM 2247 C CA . GLN A 1 292 ? 15.715 5.253 -14.534 1.00 96.81 292 GLN A CA 1
ATOM 2248 C C . GLN A 1 292 ? 16.546 4.279 -13.696 1.00 96.81 292 GLN A C 1
ATOM 2250 O O . GLN A 1 292 ? 16.082 3.821 -12.650 1.00 96.81 292 GLN A O 1
ATOM 2255 N N . LEU A 1 293 ? 17.782 3.996 -14.111 1.00 97.62 293 LEU A N 1
ATOM 2256 C CA . LEU A 1 293 ? 18.653 3.030 -13.441 1.00 97.62 293 LEU A CA 1
ATOM 2257 C C . LEU A 1 293 ? 19.178 3.538 -12.095 1.00 97.62 293 LEU A C 1
ATOM 2259 O O . LEU A 1 293 ? 19.266 2.753 -11.152 1.00 97.62 293 LEU A O 1
ATOM 2263 N N . GLN A 1 294 ? 19.439 4.840 -11.957 1.00 96.88 294 GLN A N 1
ATOM 2264 C CA . GLN A 1 294 ? 19.769 5.449 -10.663 1.00 96.88 294 GLN A CA 1
ATOM 2265 C C . GLN A 1 294 ? 18.610 5.329 -9.669 1.00 96.88 294 GLN A C 1
ATOM 2267 O O . GLN A 1 294 ? 18.813 4.911 -8.529 1.00 96.88 294 GLN A O 1
ATOM 2272 N N . LYS A 1 295 ? 17.378 5.629 -10.107 1.00 93.88 295 LYS A N 1
ATOM 2273 C CA . LYS A 1 295 ? 16.180 5.451 -9.271 1.00 93.88 295 LYS A CA 1
ATOM 2274 C C . LYS A 1 295 ? 15.977 3.988 -8.892 1.00 93.88 295 LYS A C 1
ATOM 2276 O O . LYS A 1 295 ? 15.678 3.700 -7.739 1.00 93.88 295 LYS A O 1
ATOM 2281 N N . ALA A 1 296 ? 16.178 3.066 -9.833 1.00 93.69 296 ALA A N 1
ATOM 2282 C CA . ALA A 1 296 ? 16.095 1.642 -9.539 1.00 93.69 296 ALA A CA 1
ATOM 2283 C C . ALA A 1 296 ? 17.132 1.205 -8.497 1.00 93.69 296 ALA A C 1
ATOM 2285 O O . ALA A 1 296 ? 16.783 0.498 -7.560 1.00 93.69 296 ALA A O 1
ATOM 2286 N N . ALA A 1 297 ? 18.383 1.655 -8.621 1.00 93.62 297 ALA A N 1
ATOM 2287 C CA . ALA A 1 297 ? 19.447 1.317 -7.680 1.00 93.62 297 ALA A CA 1
ATOM 2288 C C . ALA A 1 297 ? 19.215 1.891 -6.269 1.00 93.62 297 ALA A C 1
ATOM 2290 O O . ALA A 1 297 ? 19.649 1.288 -5.292 1.00 93.62 297 ALA A O 1
ATOM 2291 N N . ALA A 1 298 ? 18.533 3.035 -6.157 1.00 91.62 298 ALA A N 1
ATOM 2292 C CA . ALA A 1 298 ? 18.179 3.638 -4.872 1.00 91.62 298 ALA A CA 1
ATOM 2293 C C . ALA A 1 298 ? 17.009 2.923 -4.173 1.00 91.62 298 ALA A C 1
ATOM 2295 O O . ALA A 1 298 ? 16.980 2.854 -2.947 1.00 91.62 298 ALA A O 1
ATOM 2296 N N . LEU A 1 299 ? 16.048 2.410 -4.947 1.00 82.31 299 LEU A N 1
ATOM 2297 C CA . LEU A 1 299 ? 14.849 1.737 -4.434 1.00 82.31 299 LEU A CA 1
ATOM 2298 C C . LEU A 1 299 ? 15.058 0.238 -4.190 1.00 82.31 299 LEU A C 1
ATOM 2300 O O . LEU A 1 299 ? 14.332 -0.354 -3.398 1.00 82.31 299 LEU A O 1
ATOM 2304 N N . ASN A 1 300 ? 16.017 -0.383 -4.880 1.00 81.00 300 ASN A N 1
ATOM 2305 C CA . ASN A 1 300 ? 16.247 -1.820 -4.817 1.00 81.00 300 ASN A CA 1
ATOM 2306 C C . ASN A 1 300 ? 17.178 -2.198 -3.647 1.00 81.00 300 ASN A C 1
ATOM 2308 O O . ASN A 1 300 ? 18.327 -1.743 -3.623 1.00 81.00 300 ASN A O 1
ATOM 2312 N N . PRO A 1 301 ? 16.741 -3.073 -2.718 1.00 78.75 301 PRO A N 1
ATOM 2313 C CA . PRO A 1 301 ? 17.615 -3.656 -1.699 1.00 78.75 301 PRO A CA 1
ATOM 2314 C C . PRO A 1 301 ? 18.816 -4.427 -2.280 1.00 78.75 301 PRO A C 1
ATOM 2316 O O . PRO A 1 301 ? 19.873 -4.467 -1.648 1.00 78.75 301 PRO A O 1
ATOM 2319 N N . ASP A 1 302 ? 18.679 -4.981 -3.491 1.00 86.19 302 ASP A N 1
ATOM 2320 C CA . ASP A 1 302 ? 19.731 -5.654 -4.263 1.00 86.19 302 ASP A CA 1
ATOM 2321 C C . ASP A 1 302 ? 19.949 -4.991 -5.642 1.00 86.19 302 ASP A C 1
ATOM 2323 O O . ASP A 1 302 ? 19.466 -5.451 -6.682 1.00 86.19 302 ASP A O 1
ATOM 2327 N N . PRO A 1 303 ? 20.692 -3.874 -5.692 1.00 90.69 303 PRO A N 1
ATOM 2328 C CA . PRO A 1 303 ? 20.808 -3.072 -6.899 1.00 90.69 303 PRO A CA 1
ATOM 2329 C C . PRO A 1 303 ? 21.855 -3.604 -7.889 1.00 90.69 303 PRO A C 1
ATOM 2331 O O . PRO A 1 303 ? 22.193 -2.880 -8.825 1.00 90.69 303 PRO A O 1
ATOM 2334 N N . ALA A 1 304 ? 22.399 -4.818 -7.719 1.00 92.44 304 ALA A N 1
ATOM 2335 C CA . ALA A 1 304 ? 23.520 -5.315 -8.525 1.00 92.44 304 ALA A CA 1
ATOM 2336 C C . ALA A 1 304 ? 23.243 -5.235 -10.038 1.00 92.44 304 ALA A C 1
ATOM 2338 O O . ALA A 1 304 ? 24.049 -4.686 -10.794 1.00 92.44 304 ALA A O 1
ATOM 2339 N N . LEU A 1 305 ? 22.062 -5.681 -10.480 1.00 92.69 305 LEU A N 1
ATOM 2340 C CA . LEU A 1 305 ? 21.656 -5.595 -11.885 1.00 92.69 305 LEU A CA 1
ATOM 2341 C C . LEU A 1 305 ? 21.462 -4.143 -12.357 1.00 92.69 305 LEU A C 1
ATOM 2343 O O . LEU A 1 305 ? 21.877 -3.801 -13.464 1.00 92.69 305 LEU A O 1
ATOM 2347 N N . ALA A 1 306 ? 20.869 -3.279 -11.527 1.00 94.69 306 ALA A N 1
ATOM 2348 C CA . ALA A 1 306 ? 20.677 -1.863 -11.854 1.00 94.69 306 ALA A CA 1
ATOM 2349 C C . ALA A 1 306 ? 22.021 -1.138 -12.023 1.00 94.69 306 ALA A C 1
ATOM 2351 O O . ALA A 1 306 ? 22.216 -0.418 -13.000 1.00 94.69 306 ALA A O 1
ATOM 2352 N N . LEU A 1 307 ? 22.966 -1.379 -11.108 1.00 97.06 307 LEU A N 1
ATOM 2353 C CA . LEU A 1 307 ? 24.325 -0.839 -11.156 1.00 97.06 307 LEU A CA 1
ATOM 2354 C C . LEU A 1 307 ? 25.089 -1.366 -12.372 1.00 97.06 307 LEU A C 1
ATOM 2356 O O . LEU A 1 307 ? 25.755 -0.595 -13.055 1.00 97.06 307 LEU A O 1
ATOM 2360 N N . TYR A 1 308 ? 24.950 -2.652 -12.699 1.00 97.50 308 TYR A N 1
ATOM 2361 C CA . TYR A 1 308 ? 25.557 -3.211 -13.904 1.00 97.50 308 TYR A CA 1
ATOM 2362 C C . TYR A 1 308 ? 25.054 -2.504 -15.172 1.00 97.50 308 TYR A C 1
ATOM 2364 O O . TYR A 1 308 ? 25.857 -2.040 -15.980 1.00 97.50 308 TYR A O 1
ATOM 2372 N N . ARG A 1 309 ? 23.733 -2.337 -15.326 1.00 97.75 309 ARG A N 1
ATOM 2373 C CA . ARG A 1 309 ? 23.158 -1.591 -16.459 1.00 97.75 309 ARG A CA 1
ATOM 2374 C C . ARG A 1 309 ? 23.588 -0.123 -16.463 1.00 97.75 309 ARG A C 1
ATOM 2376 O O . ARG A 1 309 ? 23.865 0.421 -17.527 1.00 97.75 309 ARG A O 1
ATOM 2383 N N . LEU A 1 310 ? 23.689 0.511 -15.295 1.00 97.81 310 LEU A N 1
ATOM 2384 C CA . LEU A 1 310 ? 24.152 1.895 -15.171 1.00 97.81 310 LEU A CA 1
ATOM 2385 C C . LEU A 1 310 ? 25.626 2.038 -15.591 1.00 97.81 310 LEU A C 1
ATOM 2387 O O . LEU A 1 310 ? 25.982 2.997 -16.271 1.00 97.81 310 LEU A O 1
ATOM 2391 N N . GLY A 1 311 ? 26.467 1.050 -15.276 1.00 97.94 311 GLY A N 1
ATOM 2392 C CA . GLY A 1 311 ? 27.836 0.968 -15.788 1.00 97.94 311 GLY A CA 1
ATOM 2393 C C . GLY A 1 311 ? 27.884 0.931 -17.319 1.00 97.94 311 GLY A C 1
ATOM 2394 O O . GLY A 1 311 ? 28.671 1.667 -17.914 1.00 97.94 311 GLY A O 1
ATOM 2395 N N . GLN A 1 312 ? 26.985 0.169 -17.960 1.00 98.31 312 GLN A N 1
ATOM 2396 C CA . GLN A 1 312 ? 26.869 0.120 -19.427 1.00 98.31 312 GLN A CA 1
ATOM 2397 C C . GLN A 1 312 ? 26.444 1.467 -20.026 1.00 98.31 312 GLN A C 1
ATOM 2399 O O . GLN A 1 312 ? 26.917 1.841 -21.101 1.00 98.31 312 GLN A O 1
ATOM 2404 N N . VAL A 1 313 ? 25.580 2.218 -19.333 1.00 98.50 313 VAL A N 1
ATOM 2405 C CA . VAL A 1 313 ? 25.227 3.589 -19.732 1.00 98.50 313 VAL A CA 1
ATOM 2406 C C . VAL A 1 313 ? 26.464 4.489 -19.702 1.00 98.50 313 VAL A C 1
ATOM 2408 O O . VAL A 1 313 ? 26.761 5.139 -20.704 1.00 98.50 313 VAL A O 1
ATOM 2411 N N . TYR A 1 314 ? 27.217 4.498 -18.598 1.00 98.19 314 TYR A N 1
ATOM 2412 C CA . TYR A 1 314 ? 28.426 5.322 -18.472 1.00 98.19 314 TYR A CA 1
ATOM 2413 C C . TYR A 1 314 ? 29.505 4.953 -19.486 1.00 98.19 314 TYR A C 1
ATOM 2415 O O . TYR A 1 314 ? 30.163 5.836 -20.034 1.00 98.19 314 TYR A O 1
ATOM 2423 N N . GLU A 1 315 ? 29.656 3.666 -19.787 1.00 97.62 315 GLU A N 1
ATOM 2424 C CA . GLU A 1 315 ? 30.557 3.189 -20.832 1.00 97.62 315 GLU A CA 1
ATOM 2425 C C . GLU A 1 315 ? 30.161 3.737 -22.208 1.00 97.62 315 GLU A C 1
ATOM 2427 O O . GLU A 1 315 ? 31.000 4.323 -22.893 1.00 97.62 315 GLU A O 1
ATOM 2432 N N . LYS A 1 316 ? 28.876 3.646 -22.586 1.00 97.12 316 LYS A N 1
ATOM 2433 C CA . LYS A 1 316 ? 28.378 4.202 -23.856 1.00 97.12 316 LYS A CA 1
ATOM 2434 C C . LYS A 1 316 ? 28.464 5.729 -23.929 1.00 97.12 316 LYS A C 1
ATOM 2436 O O . LYS A 1 316 ? 28.623 6.257 -25.026 1.00 97.12 316 LYS A O 1
ATOM 2441 N N . LYS A 1 317 ? 28.400 6.435 -22.794 1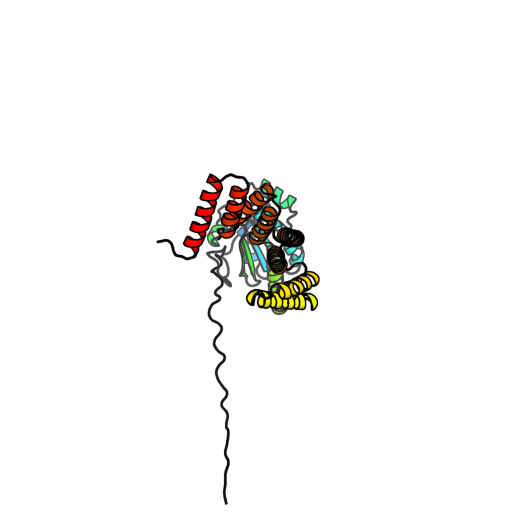.00 97.38 317 LYS A N 1
ATOM 2442 C CA . LYS A 1 317 ? 28.647 7.889 -22.714 1.00 97.38 317 LYS A CA 1
ATOM 2443 C C . LYS A 1 317 ? 30.137 8.260 -22.791 1.00 97.38 317 LYS A C 1
ATOM 2445 O O . LYS A 1 317 ? 30.459 9.439 -22.887 1.00 97.38 317 LYS A O 1
ATOM 2450 N N . GLY A 1 318 ? 31.052 7.288 -22.727 1.00 96.94 318 GLY A N 1
ATOM 2451 C CA . GLY A 1 318 ? 32.499 7.528 -22.670 1.00 96.94 318 GLY A CA 1
ATOM 2452 C C . GLY A 1 318 ? 33.018 7.913 -21.278 1.00 96.94 318 GLY A C 1
ATOM 2453 O O . GLY A 1 318 ? 34.193 8.243 -21.115 1.00 96.94 318 GLY A O 1
ATOM 2454 N N . GLU A 1 319 ? 32.185 7.831 -20.241 1.00 97.38 319 GLU A N 1
ATOM 2455 C CA . GLU A 1 319 ? 32.538 8.147 -18.854 1.00 97.38 319 GLU A CA 1
ATOM 2456 C C . GLU A 1 319 ? 33.235 6.958 -18.164 1.00 97.38 319 GLU A C 1
ATOM 2458 O O . GLU A 1 319 ? 32.810 6.460 -17.118 1.00 97.38 319 GLU A O 1
ATOM 2463 N N . ILE A 1 320 ? 34.345 6.494 -18.744 1.00 96.81 320 ILE A N 1
ATOM 2464 C CA . ILE A 1 320 ? 34.994 5.213 -18.410 1.00 96.81 320 ILE A CA 1
ATOM 2465 C C . ILE A 1 320 ? 35.318 5.062 -16.913 1.00 96.81 320 ILE A C 1
ATOM 2467 O O . ILE A 1 320 ? 35.117 3.997 -16.331 1.00 96.81 320 ILE A O 1
ATOM 2471 N N . ARG A 1 321 ? 35.778 6.130 -16.245 1.00 96.56 321 ARG A N 1
ATOM 2472 C CA . ARG A 1 321 ? 36.088 6.086 -14.801 1.00 96.56 321 ARG A CA 1
ATOM 2473 C C . ARG A 1 321 ? 34.851 5.827 -13.937 1.00 96.56 321 ARG A C 1
ATOM 2475 O O . ARG A 1 321 ? 34.943 5.077 -12.961 1.00 96.56 321 ARG A O 1
ATOM 2482 N N . LYS A 1 322 ? 33.713 6.434 -14.290 1.00 96.12 322 LYS A N 1
ATOM 2483 C CA . LYS A 1 322 ? 32.444 6.193 -13.594 1.00 96.12 322 LYS A CA 1
ATOM 2484 C C . LYS A 1 322 ? 31.976 4.770 -13.866 1.00 96.12 322 LYS A C 1
ATOM 2486 O O . LYS A 1 322 ? 31.738 4.048 -12.908 1.00 96.12 322 LYS A O 1
ATOM 2491 N N . ALA A 1 323 ? 31.993 4.335 -15.130 1.00 97.19 323 ALA A N 1
ATOM 2492 C CA . ALA A 1 323 ? 31.621 2.975 -15.519 1.00 97.19 323 ALA A CA 1
ATOM 2493 C C . ALA A 1 323 ? 32.376 1.908 -14.707 1.00 97.19 323 ALA A C 1
ATOM 2495 O O . ALA A 1 323 ? 31.751 1.050 -14.089 1.00 97.19 323 ALA A O 1
ATOM 2496 N N . MET A 1 324 ? 33.710 2.005 -14.614 1.00 96.94 324 MET A N 1
ATOM 2497 C CA . MET A 1 324 ? 34.514 1.059 -13.824 1.00 96.94 324 MET A CA 1
ATOM 2498 C C . MET A 1 324 ? 34.128 1.033 -12.343 1.00 96.94 324 MET A C 1
ATOM 2500 O O . MET A 1 324 ? 34.086 -0.037 -11.735 1.00 96.94 324 MET A O 1
ATOM 2504 N N . THR A 1 325 ? 33.877 2.203 -11.751 1.00 97.12 325 THR A N 1
ATOM 2505 C CA . THR A 1 325 ? 33.467 2.302 -10.345 1.00 97.12 325 THR A CA 1
ATOM 2506 C C . THR A 1 325 ? 32.100 1.652 -10.147 1.00 97.12 325 THR A C 1
ATOM 2508 O O . THR A 1 325 ? 31.960 0.777 -9.299 1.00 97.12 325 THR A O 1
ATOM 2511 N N . THR A 1 326 ? 31.126 1.982 -10.995 1.00 96.06 326 THR A N 1
ATOM 2512 C CA . THR A 1 326 ? 29.768 1.432 -10.919 1.00 96.06 326 THR A CA 1
ATOM 2513 C C . THR A 1 326 ? 29.738 -0.082 -11.154 1.00 96.06 326 THR A C 1
ATOM 2515 O O . THR A 1 326 ? 29.032 -0.798 -10.447 1.00 96.06 326 THR A O 1
ATOM 2518 N N . TYR A 1 327 ? 30.545 -0.608 -12.082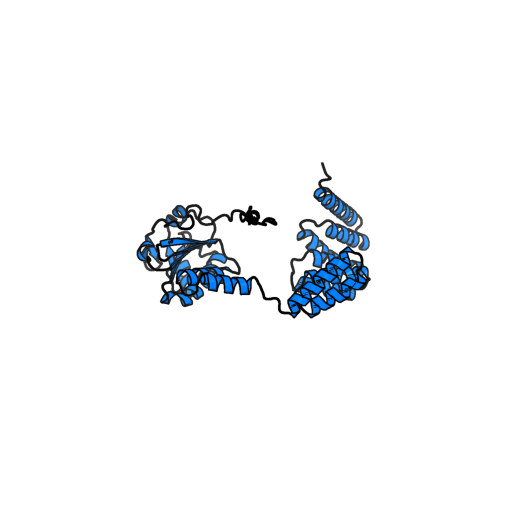 1.00 97.56 327 TYR A N 1
ATOM 2519 C CA . TYR A 1 327 ? 30.689 -2.054 -12.272 1.00 97.56 327 TYR A CA 1
ATOM 2520 C C . TYR A 1 327 ? 31.294 -2.748 -11.049 1.00 97.56 327 TYR A C 1
ATOM 2522 O O . TYR A 1 327 ? 30.840 -3.825 -10.662 1.00 97.56 327 TYR A O 1
ATOM 2530 N N . ARG A 1 328 ? 32.299 -2.135 -10.412 1.00 96.12 328 ARG A N 1
ATOM 2531 C CA . ARG A 1 328 ? 32.881 -2.667 -9.173 1.00 96.12 328 ARG A CA 1
ATOM 2532 C C . ARG A 1 328 ? 31.843 -2.716 -8.056 1.00 96.12 328 ARG A C 1
ATOM 2534 O O . ARG A 1 328 ? 31.770 -3.722 -7.353 1.00 96.12 328 ARG A O 1
ATOM 2541 N N . ASP A 1 329 ? 31.024 -1.676 -7.933 1.00 93.44 329 ASP A N 1
ATOM 2542 C CA . ASP A 1 329 ? 29.943 -1.633 -6.951 1.00 93.44 329 ASP A CA 1
ATOM 2543 C C . ASP A 1 329 ? 28.904 -2.726 -7.221 1.00 93.44 329 ASP A C 1
ATOM 2545 O O . ASP A 1 329 ? 28.504 -3.421 -6.288 1.00 93.44 329 ASP A O 1
ATOM 2549 N N . ALA A 1 330 ? 28.527 -2.949 -8.485 1.00 94.19 330 ALA A N 1
ATOM 2550 C CA . ALA A 1 330 ? 27.625 -4.036 -8.873 1.00 94.19 330 ALA A CA 1
ATOM 2551 C C . ALA A 1 330 ? 28.152 -5.409 -8.416 1.00 94.19 330 ALA A C 1
ATOM 2553 O O . ALA A 1 330 ? 27.430 -6.171 -7.772 1.00 94.19 330 ALA A O 1
ATOM 2554 N N . ILE A 1 331 ? 29.433 -5.694 -8.680 1.00 93.69 331 ILE A N 1
ATOM 2555 C CA . ILE A 1 331 ? 30.091 -6.943 -8.265 1.00 93.69 331 ILE A CA 1
ATOM 2556 C C . ILE A 1 331 ? 30.140 -7.050 -6.740 1.00 93.69 331 ILE A C 1
ATOM 2558 O O . ILE A 1 331 ? 29.844 -8.105 -6.181 1.00 93.69 331 ILE A O 1
ATOM 2562 N N . HIS A 1 332 ? 30.494 -5.968 -6.047 1.00 91.25 332 HIS A N 1
ATOM 2563 C CA . HIS A 1 332 ? 30.579 -5.978 -4.591 1.00 91.25 332 HIS A CA 1
ATOM 2564 C C . HIS A 1 332 ? 29.215 -6.251 -3.942 1.00 91.25 332 HIS A C 1
ATOM 2566 O O . HIS A 1 332 ? 29.134 -7.040 -2.999 1.00 91.25 332 HIS A O 1
ATOM 2572 N N . ARG A 1 333 ? 28.133 -5.657 -4.466 1.00 88.31 333 ARG A N 1
ATOM 2573 C CA . ARG A 1 333 ? 26.765 -5.931 -4.000 1.00 88.31 333 ARG A CA 1
ATOM 2574 C C . ARG A 1 333 ? 26.363 -7.384 -4.249 1.00 88.31 333 ARG A C 1
ATOM 2576 O O . ARG A 1 333 ? 25.908 -8.027 -3.308 1.00 88.31 333 ARG A O 1
ATOM 2583 N N . GLN A 1 334 ? 26.639 -7.921 -5.439 1.00 86.88 334 GLN A N 1
ATOM 2584 C CA . GLN A 1 334 ? 26.383 -9.329 -5.761 1.00 86.88 334 GLN A CA 1
ATOM 2585 C C . GLN A 1 334 ? 27.113 -10.285 -4.797 1.00 86.88 334 GLN A C 1
ATOM 2587 O O . GLN A 1 334 ? 26.516 -11.206 -4.246 1.00 86.88 334 GLN A O 1
ATOM 2592 N N . LEU A 1 335 ? 28.405 -10.053 -4.543 1.00 86.06 335 LEU A N 1
ATOM 2593 C CA . LEU A 1 335 ? 29.220 -10.923 -3.684 1.00 86.06 335 LEU A CA 1
ATOM 2594 C C . LEU A 1 335 ? 28.823 -10.854 -2.206 1.00 86.06 335 LEU A C 1
ATOM 2596 O O . LEU A 1 335 ? 28.844 -11.878 -1.518 1.00 86.06 335 LEU A O 1
ATOM 2600 N N . LYS A 1 336 ? 28.445 -9.663 -1.726 1.00 80.94 336 LYS A N 1
ATOM 2601 C CA . LYS A 1 336 ? 27.919 -9.476 -0.370 1.00 80.94 336 LYS A CA 1
ATOM 2602 C C . LYS A 1 336 ? 26.618 -10.258 -0.173 1.00 80.94 336 LYS A C 1
ATOM 2604 O O . LYS A 1 336 ? 26.430 -10.855 0.883 1.00 80.94 336 LYS A O 1
ATOM 2609 N N . MET A 1 337 ? 25.757 -10.286 -1.189 1.00 72.38 337 MET A N 1
ATOM 2610 C CA . MET A 1 337 ? 24.497 -11.036 -1.165 1.00 72.38 337 MET A CA 1
ATOM 2611 C C . MET A 1 337 ? 24.711 -12.551 -1.165 1.00 72.38 337 MET A C 1
ATOM 2613 O O . MET A 1 337 ? 24.049 -13.265 -0.418 1.00 72.38 337 MET A O 1
ATOM 2617 N N . GLU A 1 338 ? 25.679 -13.055 -1.932 1.00 73.62 338 GLU A N 1
ATOM 2618 C CA . GLU A 1 338 ? 26.007 -14.489 -1.969 1.00 73.62 338 GLU A CA 1
ATOM 2619 C C . GLU A 1 338 ? 26.747 -14.988 -0.711 1.00 73.62 338 GLU A C 1
ATOM 2621 O O . GLU A 1 338 ? 27.128 -16.158 -0.642 1.00 73.62 338 GLU A O 1
ATOM 2626 N N . GLY A 1 339 ? 26.987 -14.118 0.279 1.00 65.31 339 GLY A N 1
ATOM 2627 C CA . GLY A 1 339 ? 27.738 -14.451 1.492 1.00 65.31 339 GLY A CA 1
ATOM 2628 C C . GLY A 1 339 ? 29.211 -14.785 1.227 1.00 65.31 339 GLY A C 1
ATOM 2629 O O . GLY A 1 339 ? 29.853 -15.438 2.048 1.00 65.31 339 GLY A O 1
ATOM 2630 N N . LYS A 1 340 ? 29.756 -14.370 0.073 1.00 57.59 340 LYS A N 1
ATOM 2631 C CA . LYS A 1 340 ? 31.102 -14.748 -0.400 1.00 57.59 340 LYS A CA 1
ATOM 2632 C C . LYS A 1 340 ? 32.213 -13.774 -0.005 1.00 57.59 340 LYS A C 1
ATOM 2634 O O . LYS A 1 340 ? 33.371 -14.014 -0.335 1.00 57.59 340 LYS A O 1
ATOM 2639 N N . THR A 1 341 ? 31.900 -12.704 0.715 1.00 45.47 341 THR A N 1
ATOM 2640 C CA . THR A 1 341 ? 32.897 -11.783 1.281 1.00 45.47 341 THR A CA 1
ATOM 2641 C C . THR A 1 341 ? 33.071 -12.042 2.775 1.00 45.47 341 THR A C 1
ATOM 2643 O O . THR A 1 341 ? 32.189 -11.692 3.560 1.00 45.47 341 THR A O 1
ATOM 2646 N N . LYS A 1 342 ? 34.199 -12.667 3.138 1.00 38.56 342 LYS A N 1
ATOM 2647 C CA . LYS A 1 342 ? 34.809 -12.547 4.470 1.00 38.56 342 LYS A CA 1
ATOM 2648 C C . LYS A 1 342 ? 35.582 -11.242 4.572 1.00 38.56 342 LYS A C 1
ATOM 2650 O O . LYS A 1 342 ? 36.176 -10.854 3.539 1.00 38.56 342 LYS A O 1
#

Solvent-accessible surface area (backbone atoms only — not comparable to full-atom values): 18540 Å² total; per-residue (Å²): 132,89,81,90,80,86,82,86,75,90,84,91,76,91,87,90,86,87,86,89,78,80,82,69,69,75,81,70,80,64,38,39,70,62,59,52,82,69,36,67,66,85,76,53,77,35,33,29,90,85,65,53,79,48,45,57,74,78,48,61,69,22,36,38,38,42,35,38,37,45,86,91,38,70,54,22,50,52,48,56,51,42,45,47,59,43,47,73,74,33,40,93,67,42,43,45,56,36,38,37,32,53,60,93,55,57,70,67,57,53,49,51,48,37,59,76,65,62,54,90,56,54,48,28,49,36,65,82,40,57,61,49,56,63,37,37,56,82,53,71,16,29,35,39,33,25,37,39,89,45,23,30,70,47,77,43,70,44,70,61,98,53,48,54,58,56,54,42,51,54,50,31,38,71,61,65,74,37,50,69,66,54,47,50,50,50,50,45,52,65,74,43,57,74,55,47,77,49,40,51,45,15,52,51,28,35,52,52,17,53,57,27,43,77,70,69,36,45,85,69,15,45,62,27,23,54,50,13,43,72,52,32,75,80,50,46,67,42,27,49,52,41,19,52,51,23,49,77,67,68,38,44,68,64,15,37,55,26,19,52,55,29,34,74,75,38,78,74,44,29,67,32,26,36,50,36,16,52,39,28,46,74,72,64,42,45,68,64,13,42,59,30,14,54,53,14,34,72,65,30,97,75,28,26,66,24,28,40,55,38,15,53,36,28,44,75,72,66,40,51,73,58,13,56,51,34,38,51,49,15,52,51,50,46,36,56,71,71,68,71,66,132

pLDDT: mean 84.76, std 18.07, range [29.7, 98.5]